Protein AF-A0AAV2GQI5-F1 (afdb_monomer_lite)

Sequence (237 aa):
MILDAGLAPNTKLSASNKLDEDAIQVLLEAVKRFEDWLQDIISGEKIPEGYILMQKDNVGRNSAPSESGGHIKMYDEFCPILLNQFKTREHEKFDTFDAALDEFYSKIESQRSELQQKAKEDSAVQKLNKESRVLKLRKEVDQFVKMAELIEYNLEDVDAAILAVRVALAKGMSWEDLARMAKEERKSGNPVAALIDKLHLEKNCMTLLLSNNLDDMDDDEKTLPADKAVMEFYSSC

pLDDT: mean 77.47, std 16.08, range [32.81, 93.75]

Foldseek 3Di:
DCVQLVHDPPDDDDPPDDDDPSSVVSVVVVVVVVVVVVVCVVVVVDFFKKKWFFPDPPPPDDDPDDPDDPDPRHTDDMDSDDDPVCPPTDMDIGRHNVVNVVVNVVVVVVVVVVVVVVVVVVVVVVVVVVVVVVVVVVVVVVLVVVLVVLCVVCVVLVVVLLVVVVVCVVVVHDPVNVVVVLVVCVVVVNPSSVQFDDQDRVQQKTKGQGDDPVVVPDDDDDDDDGDIDIGHDDPDD

InterPro domains:
  IPR051608 Ribosome Quality Control Complex Subunit NEMF [PTHR15239] (2-226)

Structure (mmCIF, N/CA/C/O backbone):
data_AF-A0AAV2GQI5-F1
#
_entry.id   AF-A0AAV2GQI5-F1
#
loop_
_atom_site.group_PDB
_atom_site.id
_atom_site.type_symbol
_atom_site.label_atom_id
_atom_site.label_alt_id
_atom_site.label_comp_id
_atom_site.label_asym_id
_atom_site.label_entity_id
_atom_site.label_seq_id
_atom_site.pdbx_PDB_ins_code
_atom_site.Cartn_x
_atom_site.Cartn_y
_atom_site.Cartn_z
_atom_site.occupancy
_atom_site.B_iso_or_equiv
_atom_site.auth_seq_id
_atom_site.auth_comp_id
_atom_site.auth_asym_id
_atom_site.auth_atom_id
_atom_site.pdbx_PDB_model_num
ATOM 1 N N . MET A 1 1 ? -11.590 -4.131 40.902 1.00 65.81 1 MET A N 1
ATOM 2 C CA . MET A 1 1 ? -11.317 -4.581 42.285 1.00 65.81 1 MET A CA 1
ATOM 3 C C . MET A 1 1 ? -9.899 -4.285 42.741 1.00 65.81 1 MET A C 1
ATOM 5 O O . MET A 1 1 ? -9.740 -3.473 43.632 1.00 65.81 1 MET A O 1
ATOM 9 N N . ILE A 1 2 ? -8.858 -4.873 42.136 1.00 73.38 2 ILE A N 1
ATOM 10 C CA . ILE A 1 2 ? -7.462 -4.649 42.579 1.00 73.38 2 ILE A CA 1
ATOM 11 C C . ILE A 1 2 ? -7.069 -3.166 42.455 1.00 73.38 2 ILE A C 1
ATOM 13 O O . ILE A 1 2 ? -6.608 -2.560 43.415 1.00 73.38 2 ILE A O 1
ATOM 17 N N . LEU A 1 3 ? -7.363 -2.553 41.303 1.00 74.81 3 LEU A N 1
ATOM 18 C CA . LEU A 1 3 ? -7.173 -1.113 41.087 1.00 74.81 3 LEU A CA 1
ATOM 19 C C . LEU A 1 3 ? -8.134 -0.236 41.908 1.00 74.81 3 LEU A C 1
ATOM 21 O O . LEU A 1 3 ? -7.826 0.926 42.144 1.00 74.81 3 LEU A O 1
ATOM 25 N N . ASP A 1 4 ? -9.297 -0.756 42.314 1.00 69.44 4 ASP A N 1
ATOM 26 C CA . ASP A 1 4 ? -10.226 -0.031 43.202 1.00 69.44 4 ASP A CA 1
ATOM 27 C C . ASP A 1 4 ? -9.703 0.003 44.639 1.00 69.44 4 ASP A C 1
ATOM 29 O O . ASP A 1 4 ? -9.914 0.982 45.344 1.00 69.44 4 ASP A O 1
ATOM 33 N N . ALA A 1 5 ? -8.961 -1.031 45.041 1.00 69.81 5 ALA A N 1
ATOM 34 C CA . ALA A 1 5 ? -8.254 -1.100 46.313 1.00 69.81 5 ALA A CA 1
ATOM 35 C C . ALA A 1 5 ? -6.898 -0.364 46.301 1.00 69.81 5 ALA A C 1
ATOM 37 O O . ALA A 1 5 ? -6.112 -0.500 47.233 1.00 69.81 5 ALA A O 1
ATOM 38 N N . GLY A 1 6 ? -6.588 0.388 45.236 1.00 70.06 6 GLY A N 1
ATOM 39 C CA . GLY A 1 6 ? -5.328 1.127 45.098 1.00 70.06 6 GLY A CA 1
ATOM 40 C C . GLY A 1 6 ? -4.092 0.252 44.849 1.00 70.06 6 GLY A C 1
ATOM 41 O O . GLY A 1 6 ? -2.969 0.751 44.890 1.00 70.06 6 GLY A O 1
ATOM 42 N N . LEU A 1 7 ? -4.272 -1.043 44.573 1.00 73.00 7 LEU A N 1
ATOM 43 C CA . LEU A 1 7 ? -3.177 -1.986 44.359 1.00 73.00 7 LEU A CA 1
ATOM 44 C C . LEU A 1 7 ? -2.772 -2.046 42.882 1.00 73.00 7 LEU A C 1
ATOM 46 O O . LEU A 1 7 ? -3.608 -2.017 41.974 1.00 73.00 7 LEU A O 1
ATOM 50 N N . ALA A 1 8 ? -1.469 -2.187 42.628 1.00 74.00 8 ALA A N 1
ATOM 51 C CA . ALA A 1 8 ? -0.968 -2.394 41.274 1.00 74.00 8 ALA A CA 1
ATOM 52 C C . ALA A 1 8 ? -1.321 -3.819 40.786 1.00 74.00 8 ALA A C 1
ATOM 54 O O . ALA A 1 8 ? -1.109 -4.780 41.534 1.00 74.00 8 ALA A O 1
ATOM 55 N N . PRO A 1 9 ? -1.771 -4.009 39.528 1.00 67.75 9 PRO A N 1
ATOM 56 C CA . PRO A 1 9 ? -2.216 -5.314 39.015 1.00 67.75 9 PRO A CA 1
ATOM 57 C C . PRO A 1 9 ? -1.177 -6.445 39.118 1.00 67.75 9 PRO A C 1
ATOM 59 O O . PRO A 1 9 ? -1.546 -7.607 39.210 1.00 67.75 9 PRO A O 1
ATOM 62 N N . ASN A 1 10 ? 0.119 -6.108 39.135 1.00 71.81 10 ASN A N 1
ATOM 63 C CA . ASN A 1 10 ? 1.240 -7.059 39.148 1.00 71.81 10 ASN A CA 1
ATOM 64 C C . ASN A 1 10 ? 1.977 -7.119 40.499 1.00 71.81 10 ASN A C 1
ATOM 66 O O . ASN A 1 10 ? 3.168 -7.440 40.548 1.00 71.81 10 ASN A O 1
ATOM 70 N N . THR A 1 11 ? 1.308 -6.768 41.598 1.00 71.19 11 THR A N 1
ATOM 71 C CA . THR A 1 11 ? 1.922 -6.781 42.933 1.00 71.19 11 THR A CA 1
ATOM 72 C C . THR A 1 11 ? 2.329 -8.209 43.316 1.00 71.19 11 THR A C 1
ATOM 74 O O . THR A 1 11 ? 1.482 -9.083 43.487 1.00 71.19 11 THR A O 1
ATOM 77 N N . LYS A 1 12 ? 3.640 -8.466 43.439 1.00 66.50 12 LYS A N 1
ATOM 78 C CA . LYS A 1 12 ? 4.170 -9.771 43.864 1.00 66.50 12 LYS A CA 1
ATOM 79 C C . LYS A 1 12 ? 4.154 -9.874 45.387 1.00 66.50 12 LYS A C 1
ATOM 81 O O . LYS A 1 12 ? 4.926 -9.197 46.061 1.00 66.50 12 LYS A O 1
ATOM 86 N N . LEU A 1 13 ? 3.320 -10.770 45.900 1.00 67.56 13 LEU A N 1
ATOM 87 C CA . LEU A 1 13 ? 3.328 -11.191 47.297 1.00 67.56 13 LEU A CA 1
ATOM 88 C C . LEU A 1 13 ? 4.513 -12.134 47.540 1.00 67.56 13 LEU A C 1
ATOM 90 O O . LEU A 1 13 ? 4.630 -13.177 46.898 1.00 67.56 13 LEU A O 1
ATOM 94 N N . SER A 1 14 ? 5.403 -11.765 48.457 1.00 65.75 14 SER A N 1
ATOM 95 C CA . SER A 1 14 ? 6.526 -12.600 48.901 1.00 65.75 14 SER A CA 1
ATOM 96 C C . SER A 1 14 ? 6.521 -12.700 50.425 1.00 65.75 14 SER A C 1
ATOM 98 O O . SER A 1 14 ? 5.856 -11.922 51.103 1.00 65.75 14 SER A O 1
ATOM 100 N N . ALA A 1 15 ? 7.301 -13.625 50.991 1.00 61.38 15 ALA A N 1
ATOM 101 C CA . ALA A 1 15 ? 7.425 -13.773 52.446 1.00 61.38 15 ALA A CA 1
ATOM 102 C C . ALA A 1 15 ? 7.865 -12.476 53.168 1.00 61.38 15 ALA A C 1
ATOM 104 O O . ALA A 1 15 ? 7.606 -12.332 54.362 1.00 61.38 15 ALA A O 1
ATOM 105 N N . SER A 1 16 ? 8.491 -11.540 52.443 1.00 57.16 16 SER A N 1
ATOM 106 C CA . SER A 1 16 ? 8.913 -10.216 52.913 1.00 57.16 16 SER A CA 1
ATOM 107 C C . SER A 1 16 ? 7.960 -9.065 52.546 1.00 57.16 16 SER A C 1
ATOM 109 O O . SER A 1 16 ? 8.033 -8.024 53.186 1.00 57.16 16 SER A O 1
ATOM 111 N N . ASN A 1 17 ? 7.055 -9.245 51.576 1.00 62.62 17 ASN A N 1
ATOM 112 C CA . ASN A 1 17 ? 6.042 -8.265 51.166 1.00 62.62 17 ASN A CA 1
ATOM 113 C C . ASN A 1 17 ? 4.646 -8.843 51.422 1.00 62.62 17 ASN A C 1
ATOM 115 O O . ASN A 1 17 ? 3.997 -9.362 50.509 1.00 62.62 17 ASN A O 1
ATOM 119 N N . LYS A 1 18 ? 4.202 -8.782 52.679 1.00 70.06 18 LYS A N 1
ATOM 120 C CA . LYS A 1 18 ? 2.809 -9.068 53.034 1.00 70.06 18 LYS A CA 1
ATOM 121 C C . LYS A 1 18 ? 1.969 -7.827 52.737 1.00 70.06 18 LYS A C 1
ATOM 123 O O . LYS A 1 18 ? 2.417 -6.715 53.006 1.00 70.06 18 LYS A O 1
ATOM 128 N N . LEU A 1 19 ? 0.782 -8.021 52.165 1.00 70.50 19 LEU A N 1
ATOM 129 C CA . LEU A 1 19 ? -0.214 -6.954 52.109 1.00 70.50 19 LEU A CA 1
ATOM 130 C C . LEU A 1 19 ? -0.590 -6.591 53.543 1.00 70.50 19 LEU A C 1
ATOM 132 O O . LEU A 1 19 ? -0.748 -7.483 54.380 1.00 70.50 19 LEU A O 1
ATOM 136 N N . ASP A 1 20 ? -0.679 -5.293 53.806 1.00 78.38 20 ASP A N 1
ATOM 137 C CA . ASP A 1 20 ? -1.148 -4.795 55.091 1.00 78.38 20 ASP A CA 1
ATOM 138 C C . ASP A 1 20 ? -2.593 -5.256 55.333 1.00 78.38 20 ASP A C 1
ATOM 140 O O . ASP A 1 20 ? -3.349 -5.470 54.380 1.00 78.38 20 ASP A O 1
ATOM 144 N N . GLU A 1 21 ? -2.978 -5.422 56.596 1.00 79.38 21 GLU A N 1
ATOM 145 C CA . GLU A 1 21 ? -4.329 -5.865 56.956 1.00 79.38 21 GLU A CA 1
ATOM 146 C C . GLU A 1 21 ? -5.387 -4.880 56.428 1.00 79.38 21 GLU A C 1
ATOM 148 O O . GLU A 1 21 ? -6.419 -5.296 55.903 1.00 79.38 21 GLU A O 1
ATOM 153 N N . ASP A 1 22 ? -5.065 -3.583 56.437 1.00 80.81 22 ASP A N 1
ATOM 154 C CA . ASP A 1 22 ? -5.893 -2.519 55.863 1.00 80.81 22 ASP A CA 1
ATOM 155 C C . ASP A 1 22 ? -6.093 -2.695 54.345 1.00 80.81 22 ASP A C 1
ATOM 157 O O . ASP A 1 22 ? -7.210 -2.634 53.833 1.00 80.81 22 ASP A O 1
ATOM 161 N N . ALA A 1 23 ? -5.033 -3.040 53.606 1.00 79.31 23 ALA A N 1
ATOM 162 C CA . ALA A 1 23 ? -5.124 -3.289 52.166 1.00 79.31 23 ALA A CA 1
ATOM 163 C C . ALA A 1 23 ? -5.959 -4.541 51.839 1.00 79.31 23 ALA A C 1
ATOM 165 O O . ALA A 1 23 ? -6.674 -4.572 50.833 1.00 79.31 23 ALA A O 1
ATOM 166 N N . ILE A 1 24 ? -5.883 -5.574 52.687 1.00 82.75 24 ILE A N 1
ATOM 167 C CA . ILE A 1 24 ? -6.720 -6.776 52.572 1.00 82.75 24 ILE A CA 1
ATOM 168 C C . ILE A 1 24 ? -8.186 -6.413 52.815 1.00 82.75 24 ILE A C 1
ATOM 170 O O . ILE A 1 24 ? -9.047 -6.838 52.044 1.00 82.75 24 ILE A O 1
ATOM 174 N N . GLN A 1 25 ? -8.463 -5.603 53.837 1.00 84.88 25 GLN A N 1
ATOM 175 C CA . GLN A 1 25 ? -9.812 -5.165 54.176 1.00 84.88 25 GLN A CA 1
ATOM 176 C C . GLN A 1 25 ? -10.439 -4.337 53.046 1.00 84.88 25 GLN A C 1
ATOM 178 O O . GLN A 1 25 ? -11.554 -4.631 52.611 1.00 84.88 25 GLN A O 1
ATOM 183 N N . VAL A 1 26 ? -9.700 -3.370 52.494 1.00 85.62 26 VAL A N 1
ATOM 184 C CA . VAL A 1 26 ? -10.152 -2.559 51.351 1.00 85.62 26 VAL A CA 1
ATOM 185 C C . VAL A 1 26 ? -10.422 -3.428 50.117 1.00 85.62 26 VAL A C 1
ATOM 187 O O . VAL A 1 26 ? -11.403 -3.210 49.400 1.00 85.62 26 VAL A O 1
ATOM 190 N N . LEU A 1 27 ? -9.591 -4.444 49.862 1.00 84.38 27 LEU A N 1
ATOM 191 C CA . LEU A 1 27 ? -9.819 -5.382 48.763 1.00 84.38 27 LEU A CA 1
ATOM 192 C C . LEU A 1 27 ? -11.091 -6.214 48.976 1.00 84.38 27 LEU A C 1
ATOM 194 O O . LEU A 1 27 ? -11.875 -6.366 48.040 1.00 84.38 27 LEU A O 1
ATOM 198 N N . LEU A 1 28 ? -11.310 -6.721 50.191 1.00 85.94 28 LEU A N 1
ATOM 199 C CA . LEU A 1 28 ? -12.505 -7.485 50.559 1.00 85.94 28 LEU A CA 1
ATOM 200 C C . LEU A 1 28 ? -13.777 -6.652 50.378 1.00 85.94 28 LEU A C 1
ATOM 202 O O . LEU A 1 28 ? -14.764 -7.138 49.829 1.00 85.94 28 LEU A O 1
ATOM 206 N N . GLU A 1 29 ? -13.737 -5.377 50.761 1.00 87.62 29 GLU A N 1
ATOM 207 C CA . GLU A 1 29 ? -14.840 -4.448 50.518 1.00 87.62 29 GLU A CA 1
ATOM 208 C C . GLU A 1 29 ? -15.087 -4.202 49.028 1.00 87.62 29 GLU A C 1
ATOM 210 O O . GLU A 1 29 ? -16.238 -4.174 48.595 1.00 87.62 29 GLU A O 1
ATOM 215 N N . ALA A 1 30 ? -14.032 -4.042 48.225 1.00 85.62 30 ALA A N 1
ATOM 216 C CA . ALA A 1 30 ? -14.167 -3.858 46.783 1.00 85.62 30 ALA A CA 1
ATOM 217 C C . ALA A 1 30 ? -14.767 -5.094 46.087 1.00 85.62 30 ALA A C 1
ATOM 219 O O . ALA A 1 30 ? -15.544 -4.937 45.145 1.00 85.62 30 ALA A O 1
ATOM 220 N N . VAL A 1 31 ? -14.426 -6.304 46.548 1.00 87.44 31 VAL A N 1
ATOM 221 C CA . VAL A 1 31 ? -15.032 -7.561 46.073 1.00 87.44 31 VAL A CA 1
ATOM 222 C C . VAL A 1 31 ? -16.503 -7.618 46.472 1.00 87.44 31 VAL A C 1
ATOM 224 O O . VAL A 1 31 ? -17.358 -7.801 45.609 1.00 87.44 31 VAL A O 1
ATOM 227 N N . LYS A 1 32 ? -16.810 -7.368 47.750 1.00 90.25 32 LYS A N 1
ATOM 228 C CA . LYS A 1 32 ? -18.179 -7.429 48.266 1.00 90.25 32 LYS A CA 1
ATOM 229 C C . LYS A 1 32 ? -19.121 -6.463 47.543 1.00 90.25 32 LYS A C 1
ATOM 231 O O . LYS A 1 32 ? -20.199 -6.862 47.130 1.00 90.25 32 LYS A O 1
ATOM 236 N N . ARG A 1 33 ? -18.691 -5.219 47.292 1.00 87.38 33 ARG A N 1
ATOM 237 C CA . ARG A 1 33 ? -19.491 -4.233 46.532 1.00 87.38 33 ARG A CA 1
ATOM 238 C C . ARG A 1 33 ? -19.866 -4.720 45.132 1.00 87.38 33 ARG A C 1
ATOM 240 O O . ARG A 1 33 ? -20.919 -4.357 44.619 1.00 87.38 33 ARG A O 1
ATOM 247 N N . PHE A 1 34 ? -18.993 -5.491 44.490 1.00 87.50 34 PHE A N 1
ATOM 248 C CA . PHE A 1 34 ? -19.273 -6.054 43.175 1.00 87.50 34 PHE A CA 1
ATOM 249 C C . PHE A 1 34 ? -20.186 -7.278 43.249 1.00 87.50 34 PHE A C 1
ATOM 251 O O . PHE A 1 34 ? -21.034 -7.436 42.378 1.00 87.50 34 PHE A O 1
ATOM 258 N N . GLU A 1 35 ? -20.032 -8.123 44.270 1.00 90.12 35 GLU A N 1
ATOM 259 C CA . GLU A 1 35 ? -20.951 -9.239 44.520 1.00 90.12 35 GLU A CA 1
ATOM 260 C C . GLU A 1 35 ? -22.369 -8.736 44.799 1.00 90.12 35 GLU A C 1
ATOM 262 O O . GLU A 1 35 ? -23.309 -9.222 44.175 1.00 90.12 35 GLU A O 1
ATOM 267 N N . ASP A 1 36 ? -22.512 -7.711 45.644 1.00 91.44 36 ASP A N 1
ATOM 268 C CA . ASP A 1 36 ? -23.796 -7.057 45.917 1.00 91.44 36 ASP A CA 1
ATOM 269 C C . ASP A 1 36 ? -24.400 -6.501 44.610 1.00 91.44 36 ASP A C 1
ATOM 271 O O . ASP A 1 36 ? -25.539 -6.800 44.265 1.00 91.44 36 ASP A O 1
ATOM 275 N N . TRP A 1 37 ? -23.601 -5.793 43.801 1.00 90.56 37 TRP A N 1
ATOM 276 C CA . TRP A 1 37 ? -24.041 -5.290 42.493 1.00 90.56 37 TRP A CA 1
ATOM 277 C C . TRP A 1 37 ? -24.479 -6.402 41.524 1.00 90.56 37 TRP A C 1
ATO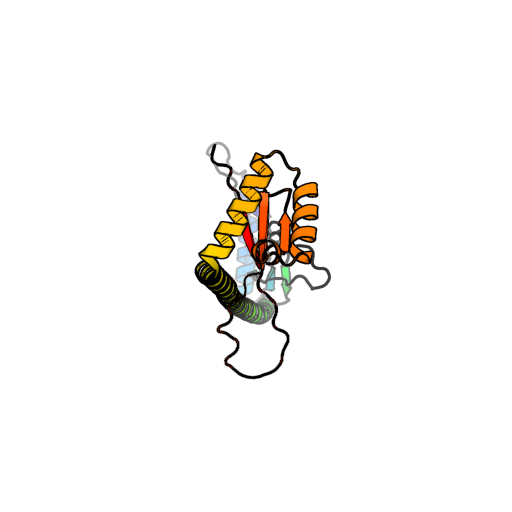M 279 O O . TRP A 1 37 ? -25.467 -6.238 40.807 1.00 90.56 37 TRP A O 1
ATOM 289 N N . LEU A 1 38 ? -23.759 -7.529 41.479 1.00 88.56 38 LEU A N 1
ATOM 290 C CA . LEU A 1 38 ? -24.147 -8.686 40.668 1.00 88.56 38 LEU A CA 1
ATOM 291 C C . LEU A 1 38 ? -25.464 -9.288 41.155 1.00 88.56 38 LEU A C 1
ATOM 293 O O . LEU A 1 38 ? -26.307 -9.658 40.336 1.00 88.56 38 LEU A O 1
ATOM 297 N N . GLN A 1 39 ? -25.645 -9.380 42.471 1.00 92.12 39 GLN A N 1
ATOM 298 C CA . GLN A 1 39 ? -26.859 -9.912 43.068 1.00 92.12 39 GLN A CA 1
ATOM 299 C C . GLN A 1 39 ? -28.072 -9.040 42.722 1.00 92.12 39 GLN A C 1
ATOM 301 O O . GLN A 1 39 ? -29.104 -9.591 42.332 1.00 92.12 39 GLN A O 1
ATOM 306 N N . ASP A 1 40 ? -27.941 -7.712 42.767 1.00 90.56 40 ASP A N 1
ATOM 307 C CA . ASP A 1 40 ? -29.000 -6.770 42.375 1.00 90.56 40 ASP A CA 1
ATOM 308 C C . ASP A 1 40 ? -29.429 -6.970 40.910 1.00 90.56 40 ASP A C 1
ATOM 310 O O . ASP A 1 40 ? -30.615 -6.904 40.576 1.00 90.56 40 ASP A O 1
ATOM 314 N N . ILE A 1 41 ? -28.469 -7.256 40.022 1.00 90.19 41 ILE A N 1
ATOM 315 C CA . ILE A 1 41 ? -28.733 -7.512 38.598 1.00 90.19 41 ILE A CA 1
ATOM 316 C C . ILE A 1 41 ? -29.437 -8.849 38.395 1.00 90.19 41 ILE A C 1
ATOM 318 O O . ILE A 1 41 ? -30.439 -8.913 37.685 1.00 90.19 41 ILE A O 1
ATOM 322 N N . ILE A 1 42 ? -28.936 -9.921 39.015 1.00 88.88 42 ILE A N 1
ATOM 323 C CA . ILE A 1 42 ? -29.520 -11.267 38.886 1.00 88.88 42 ILE A CA 1
ATOM 324 C C . ILE A 1 42 ? -30.951 -11.287 39.434 1.00 88.88 42 ILE A C 1
ATOM 326 O O . ILE A 1 42 ? -31.821 -11.960 38.883 1.00 88.88 42 ILE A O 1
ATOM 330 N N . SER A 1 43 ? -31.197 -10.521 40.496 1.00 90.75 43 SER A N 1
ATOM 331 C CA . SER A 1 43 ? -32.512 -10.393 41.129 1.00 90.75 43 SER A CA 1
ATOM 332 C C . SER A 1 43 ? -33.476 -9.508 40.323 1.00 90.75 43 SER A C 1
ATOM 334 O O . SER A 1 43 ? -34.668 -9.479 40.624 1.00 90.75 43 SER A O 1
ATOM 336 N N . GLY A 1 44 ? -32.984 -8.805 39.295 1.00 86.25 44 GLY A N 1
ATOM 337 C CA . GLY A 1 44 ? -33.767 -7.897 38.452 1.00 86.25 44 GLY A CA 1
ATOM 338 C C . GLY A 1 44 ? -34.071 -6.541 39.096 1.00 86.25 44 GLY A C 1
ATOM 339 O O . GLY A 1 44 ? -34.870 -5.778 38.561 1.00 86.25 44 GLY A O 1
ATOM 340 N N . GLU A 1 45 ? -33.444 -6.229 40.230 1.00 87.88 45 GLU A N 1
ATOM 341 C CA . GLU A 1 45 ? -33.624 -4.968 40.959 1.00 87.88 45 GLU A CA 1
ATOM 342 C C . GLU A 1 45 ? -32.899 -3.804 40.266 1.00 87.88 45 GLU A C 1
ATOM 344 O O . GLU A 1 45 ? -33.299 -2.644 40.381 1.00 87.88 45 GLU A O 1
ATOM 349 N N . LYS A 1 46 ? -31.850 -4.122 39.497 1.00 85.81 46 LYS A N 1
ATOM 350 C CA . LYS A 1 46 ? -31.032 -3.156 38.769 1.00 85.81 46 LYS A CA 1
ATOM 351 C C . LYS A 1 46 ? -30.789 -3.596 37.330 1.00 85.81 46 LYS A C 1
ATOM 353 O O . LYS A 1 46 ? -30.370 -4.719 37.072 1.00 85.81 46 LYS A O 1
ATOM 358 N N . ILE A 1 47 ? -30.977 -2.671 36.391 1.00 88.88 47 ILE A N 1
ATOM 359 C CA . ILE A 1 47 ? -30.601 -2.870 34.988 1.00 88.88 47 ILE A CA 1
ATOM 360 C C . ILE A 1 47 ? -29.137 -2.432 34.827 1.00 88.88 47 ILE A C 1
ATOM 362 O O . ILE A 1 47 ? -28.804 -1.308 35.219 1.00 88.88 47 ILE A O 1
ATOM 366 N N . PRO A 1 48 ? -28.245 -3.292 34.304 1.00 91.12 48 PRO A N 1
ATOM 367 C CA . PRO A 1 48 ? -26.861 -2.911 34.066 1.00 91.12 48 PRO A CA 1
ATOM 368 C C . PRO A 1 48 ? -26.768 -1.889 32.932 1.00 91.12 48 PRO A C 1
ATOM 370 O O . PRO A 1 48 ? -27.419 -2.033 31.897 1.00 91.12 48 PRO A O 1
ATOM 373 N N . GLU A 1 49 ? -25.910 -0.892 33.124 1.00 93.25 49 GLU A N 1
ATOM 374 C CA . GLU A 1 49 ? -25.487 0.026 32.066 1.00 93.25 49 GLU A CA 1
ATOM 375 C C . GLU A 1 49 ? -24.632 -0.718 31.027 1.00 93.25 49 GLU A C 1
ATOM 377 O O . GLU A 1 49 ? -24.149 -1.825 31.271 1.00 93.25 49 GLU A O 1
ATOM 382 N N . GLY A 1 50 ? -24.424 -0.107 29.865 1.00 93.12 50 GLY A N 1
ATOM 383 C CA . GLY A 1 50 ? -23.588 -0.666 28.809 1.00 93.12 50 GLY A CA 1
ATOM 384 C C . GLY A 1 50 ? -22.385 0.210 28.507 1.00 93.12 50 GLY A C 1
ATOM 385 O O . GLY A 1 50 ? -22.483 1.434 28.514 1.00 93.12 50 GLY A O 1
ATOM 386 N N . TYR A 1 51 ? -21.246 -0.408 28.218 1.00 92.56 51 TYR A N 1
ATOM 387 C CA . TYR A 1 51 ? -20.045 0.293 27.786 1.00 92.56 51 TYR A CA 1
ATOM 388 C C . TYR A 1 51 ? -19.445 -0.405 26.570 1.00 92.56 51 TYR A C 1
ATOM 390 O O . TYR A 1 51 ? -19.277 -1.622 26.591 1.00 92.56 51 TYR A O 1
ATOM 398 N N . ILE A 1 52 ? -19.084 0.361 25.541 1.00 93.00 52 ILE A N 1
ATOM 399 C CA . ILE A 1 52 ? -18.307 -0.117 24.390 1.00 93.00 52 ILE A CA 1
ATOM 400 C C . ILE A 1 52 ? -16.923 0.524 24.449 1.00 93.00 52 ILE A C 1
ATOM 402 O O . ILE A 1 52 ? -16.796 1.740 24.542 1.00 93.00 52 ILE A O 1
ATOM 406 N N . LEU A 1 53 ? -15.880 -0.296 24.396 1.00 91.12 53 LEU A N 1
ATOM 407 C CA . LEU A 1 53 ? -14.477 0.092 24.383 1.00 91.12 53 LEU A CA 1
ATOM 408 C C . LEU A 1 53 ? -13.968 0.149 22.937 1.00 91.12 53 LEU A C 1
ATOM 410 O O . LEU A 1 53 ? -14.108 -0.815 22.181 1.00 91.12 53 LEU A O 1
ATOM 414 N N . MET A 1 54 ? -13.312 1.246 22.563 1.00 89.56 54 MET A N 1
ATOM 415 C CA . MET A 1 54 ? -12.715 1.413 21.232 1.00 89.56 54 MET A CA 1
ATOM 416 C C . MET A 1 54 ? -11.317 0.803 21.186 1.00 89.56 54 MET A C 1
ATOM 418 O O . MET A 1 54 ? -10.611 0.805 22.196 1.00 89.56 54 MET A O 1
ATOM 422 N N . GLN A 1 55 ? -10.860 0.294 20.039 1.00 84.00 55 GLN A N 1
ATOM 423 C CA . GLN A 1 55 ? -9.474 -0.151 19.863 1.00 84.00 55 GLN A CA 1
ATOM 424 C C . GLN A 1 55 ? -8.506 0.932 20.335 1.00 84.00 55 GLN A C 1
ATOM 426 O O . GLN A 1 55 ? -8.668 2.106 20.022 1.00 84.00 55 GLN A O 1
ATOM 431 N N . LYS A 1 56 ? -7.504 0.531 21.125 1.00 77.75 56 LYS A N 1
ATOM 432 C CA . LYS A 1 56 ? -6.429 1.450 21.493 1.00 77.75 56 LYS A CA 1
ATOM 433 C C . LYS A 1 56 ? -5.802 1.937 20.198 1.00 77.75 56 LYS A C 1
ATOM 435 O O . LYS A 1 56 ? -5.376 1.098 19.401 1.00 77.75 56 LYS A O 1
ATOM 440 N N . ASP A 1 57 ? -5.737 3.252 20.013 1.00 61.47 57 ASP A N 1
ATOM 441 C CA . ASP A 1 57 ? -4.986 3.831 18.910 1.00 61.47 57 ASP A CA 1
ATOM 442 C C . ASP A 1 57 ? -3.592 3.207 18.925 1.00 61.47 57 ASP A C 1
ATOM 444 O O . ASP A 1 57 ? -2.795 3.398 19.849 1.00 61.47 57 ASP A O 1
ATOM 448 N N . ASN A 1 58 ? -3.302 2.394 17.913 1.00 47.12 58 ASN A N 1
ATOM 449 C CA . ASN A 1 58 ? -1.951 1.932 17.670 1.00 47.12 58 ASN A CA 1
ATOM 450 C C . ASN A 1 58 ? -1.178 3.139 17.133 1.00 47.12 58 ASN A C 1
ATOM 452 O O . ASN A 1 58 ? -0.934 3.238 15.933 1.00 47.12 58 ASN A O 1
ATOM 456 N N . VAL A 1 59 ? -0.745 4.033 18.027 1.00 45.62 59 VAL A N 1
ATOM 457 C CA . VAL A 1 59 ? 0.095 5.216 17.740 1.00 45.62 59 VAL A CA 1
ATOM 458 C C . VAL A 1 59 ? 1.463 4.826 17.118 1.00 45.62 59 VAL A C 1
ATOM 460 O O . VAL A 1 59 ? 2.312 5.671 16.869 1.00 45.62 59 VAL A O 1
ATOM 463 N N . GLY A 1 60 ? 1.701 3.545 16.804 1.00 42.12 60 GLY A N 1
ATOM 464 C CA . GLY A 1 60 ? 2.945 3.020 16.236 1.00 42.12 60 GLY A CA 1
ATOM 465 C C . GLY A 1 60 ? 2.881 2.437 14.817 1.00 42.12 60 GLY A C 1
ATOM 466 O O . GLY A 1 60 ? 3.879 1.863 14.387 1.00 42.12 60 GLY A O 1
ATOM 467 N N . ARG A 1 61 ? 1.769 2.524 14.068 1.00 41.38 61 ARG A N 1
ATOM 468 C CA . ARG A 1 61 ? 1.756 2.109 12.646 1.00 41.38 61 ARG A CA 1
ATOM 469 C C . ARG A 1 61 ? 1.603 3.309 11.721 1.00 41.38 61 ARG A C 1
ATOM 471 O O . ARG A 1 61 ? 0.492 3.745 11.440 1.00 41.38 61 ARG A O 1
ATOM 478 N N . ASN A 1 62 ? 2.760 3.789 11.258 1.00 40.19 62 ASN A N 1
ATOM 479 C CA . ASN A 1 62 ? 2.990 4.694 10.129 1.00 40.19 62 ASN A CA 1
ATOM 480 C C . ASN A 1 62 ? 1.779 4.819 9.195 1.00 40.19 62 ASN A C 1
ATOM 482 O O . ASN A 1 62 ? 1.627 4.052 8.247 1.00 40.19 62 ASN A O 1
ATOM 486 N N . SER A 1 63 ? 0.942 5.809 9.472 1.00 37.69 63 SER A N 1
ATOM 487 C CA . SER A 1 63 ? -0.114 6.270 8.584 1.00 37.69 63 SER A CA 1
ATOM 488 C C . SER A 1 63 ? 0.076 7.774 8.526 1.00 37.69 63 SER A C 1
ATOM 490 O O . SER A 1 63 ? -0.047 8.451 9.544 1.00 37.69 63 SER A O 1
ATOM 492 N N . ALA A 1 64 ? 0.512 8.273 7.373 1.00 35.84 64 ALA A N 1
ATOM 493 C CA . ALA A 1 64 ? 0.675 9.700 7.133 1.00 35.84 64 ALA A CA 1
ATOM 494 C C . ALA A 1 64 ? -0.621 10.458 7.493 1.00 35.84 64 ALA A C 1
ATOM 496 O O . ALA A 1 64 ? -1.707 9.888 7.341 1.00 35.84 64 ALA A O 1
ATOM 497 N N . PRO A 1 65 ? -0.533 11.722 7.948 1.00 37.91 65 PRO A N 1
ATOM 498 C CA . PRO A 1 65 ? -1.709 12.510 8.278 1.00 37.91 65 PRO A CA 1
ATOM 499 C C . PRO A 1 65 ? -2.458 12.814 6.979 1.00 37.91 65 PRO A C 1
ATOM 501 O O . PRO A 1 65 ? -2.061 13.676 6.201 1.00 37.91 65 PRO A O 1
ATOM 504 N N . SER A 1 66 ? -3.513 12.049 6.715 1.00 38.25 66 SER A N 1
ATOM 505 C CA . SER A 1 66 ? -4.524 12.423 5.734 1.00 38.25 66 SER A CA 1
ATOM 506 C C . SER A 1 66 ? -5.540 13.277 6.475 1.00 38.25 66 SER A C 1
ATOM 508 O O . SER A 1 66 ? -6.176 12.839 7.431 1.00 38.25 66 SER A O 1
ATOM 510 N N . GLU A 1 67 ? -5.598 14.542 6.081 1.00 40.66 67 GLU A N 1
ATOM 511 C CA . GLU A 1 67 ? -6.592 15.494 6.547 1.00 40.66 67 GLU A CA 1
ATOM 512 C C . GLU A 1 67 ? -8.005 14.991 6.194 1.00 40.66 67 GLU A C 1
ATOM 514 O O . GLU A 1 67 ? -8.216 14.362 5.157 1.00 40.66 67 GLU A O 1
ATOM 519 N N . SER A 1 68 ? -8.951 15.271 7.097 1.00 40.91 68 SER A N 1
ATOM 520 C CA . SER A 1 68 ? -10.407 15.182 6.905 1.00 40.91 68 SER A CA 1
ATOM 521 C C . SER A 1 68 ? -11.001 13.821 6.495 1.00 40.91 68 SER A C 1
ATOM 523 O O . SER A 1 68 ? -11.621 13.661 5.448 1.00 40.91 68 SER A O 1
ATOM 525 N N . GLY A 1 69 ? -10.982 12.873 7.431 1.00 32.81 69 GLY A N 1
ATOM 526 C CA . GLY A 1 69 ? -11.945 11.771 7.500 1.00 32.81 69 GLY A CA 1
ATOM 527 C C . GLY A 1 69 ? -12.047 11.320 8.950 1.00 32.81 69 GLY A C 1
ATOM 528 O O . GLY A 1 69 ? -11.016 11.048 9.558 1.00 32.81 69 GLY A O 1
ATOM 529 N N . GLY A 1 70 ? -13.246 11.331 9.541 1.00 37.81 70 GLY A N 1
ATOM 530 C CA . GLY A 1 70 ? -13.436 10.984 10.952 1.00 37.81 70 GLY A CA 1
ATOM 531 C C . GLY A 1 70 ? -12.691 9.696 11.297 1.00 37.81 70 GLY A C 1
ATOM 532 O O . GLY A 1 70 ? -12.830 8.709 10.579 1.00 37.81 70 GLY A O 1
ATOM 533 N N . HIS A 1 71 ? -11.872 9.727 12.355 1.00 46.56 71 HIS A N 1
ATOM 534 C CA . HIS A 1 71 ? -11.226 8.530 12.884 1.00 46.56 71 HIS A CA 1
ATOM 535 C C . HIS A 1 71 ? -12.295 7.439 13.000 1.00 46.56 71 HIS A C 1
ATOM 537 O O . HIS A 1 71 ? -13.238 7.583 13.781 1.00 46.56 71 HIS A O 1
ATOM 543 N N . ILE A 1 72 ? -12.193 6.387 12.182 1.00 55.97 72 ILE A N 1
ATOM 544 C CA . ILE A 1 72 ? -13.084 5.233 12.282 1.00 55.97 72 ILE A CA 1
ATOM 545 C C . ILE A 1 72 ? -12.761 4.594 13.629 1.00 55.97 72 ILE A C 1
ATOM 547 O O . ILE A 1 72 ? -11.766 3.883 13.769 1.00 55.97 72 ILE A O 1
ATOM 551 N N . LYS A 1 73 ? -13.571 4.909 14.642 1.00 70.12 73 LYS A N 1
ATOM 552 C CA . LYS A 1 73 ? -13.485 4.304 15.967 1.00 70.12 73 LYS A CA 1
ATOM 553 C C . LYS A 1 73 ? -13.835 2.827 15.812 1.00 70.12 73 LYS A C 1
ATOM 555 O O . LYS A 1 73 ? -15.002 2.469 15.671 1.00 70.12 73 LYS A O 1
ATOM 560 N N . MET A 1 74 ? -12.813 1.979 15.768 1.00 81.44 74 MET A N 1
ATOM 561 C CA . MET A 1 74 ? -12.983 0.528 15.735 1.00 81.44 74 MET A CA 1
ATOM 562 C C . MET A 1 74 ? -13.492 0.074 17.100 1.00 81.44 74 MET A C 1
ATOM 564 O O . MET A 1 74 ? -12.890 0.406 18.121 1.00 81.44 74 MET A O 1
ATOM 568 N N . TYR A 1 75 ? -14.598 -0.663 17.124 1.00 88.12 75 TYR A N 1
ATOM 569 C CA . TYR A 1 75 ? -15.122 -1.231 18.362 1.00 88.12 75 TYR A CA 1
ATOM 570 C C . TYR A 1 75 ? -14.306 -2.480 18.696 1.00 88.12 75 TYR A C 1
ATOM 572 O O . TYR A 1 75 ? -13.927 -3.228 17.798 1.00 88.12 75 TYR A O 1
ATOM 580 N N . ASP A 1 76 ? -13.977 -2.675 19.971 1.00 86.12 76 ASP A N 1
ATOM 581 C CA . ASP A 1 76 ? -13.114 -3.779 20.408 1.00 86.12 76 ASP A CA 1
ATOM 582 C C . ASP A 1 76 ? -13.832 -4.719 21.371 1.00 86.12 76 ASP A C 1
ATOM 584 O O . ASP A 1 76 ? -13.909 -5.920 21.134 1.00 86.12 76 ASP A O 1
ATOM 588 N N . GLU A 1 77 ? -14.377 -4.172 22.455 1.00 88.06 77 GLU A N 1
ATOM 589 C CA . GLU A 1 77 ? -14.950 -4.955 23.548 1.00 88.06 77 GLU A CA 1
ATOM 590 C C . GLU A 1 77 ? -16.149 -4.217 24.141 1.00 88.06 77 GLU A C 1
ATOM 592 O O . GLU A 1 77 ? -16.191 -2.990 24.119 1.00 88.06 77 GLU A O 1
ATOM 597 N N . PHE A 1 78 ? -17.115 -4.94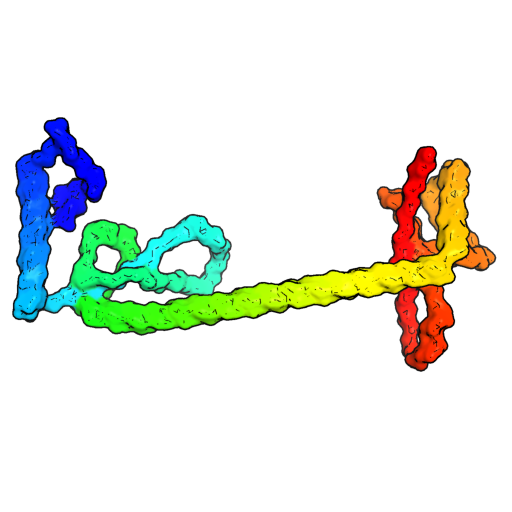8 24.687 1.00 90.94 78 PHE A N 1
ATOM 598 C CA . PHE A 1 78 ? -18.239 -4.376 25.421 1.00 90.94 78 PHE A CA 1
ATOM 599 C C . PHE A 1 78 ? -18.301 -4.959 26.832 1.00 90.94 78 PHE A C 1
ATOM 601 O O . PHE A 1 78 ? -17.938 -6.115 27.060 1.00 90.94 78 PHE A O 1
ATOM 608 N N . CYS A 1 79 ? -18.767 -4.173 27.798 1.00 90.25 79 CYS A N 1
ATOM 609 C CA . CYS A 1 79 ? -18.906 -4.622 29.178 1.00 90.25 79 CYS A CA 1
ATOM 610 C C . CYS A 1 79 ? -20.098 -3.961 29.896 1.00 90.25 79 CYS A C 1
ATOM 612 O O . CYS A 1 79 ? -20.442 -2.817 29.603 1.00 90.25 79 CYS A O 1
ATOM 614 N N . PRO A 1 80 ? -20.731 -4.662 30.856 1.00 90.12 80 PRO A N 1
ATOM 615 C CA . PRO A 1 80 ? -21.857 -4.131 31.633 1.00 90.12 80 PRO A CA 1
ATOM 616 C C . PRO A 1 80 ? -21.420 -3.181 32.764 1.00 90.12 80 PRO A C 1
ATOM 618 O O . PRO A 1 80 ? -22.239 -2.600 33.472 1.00 90.12 80 PRO A O 1
ATOM 621 N N . ILE A 1 81 ? -20.110 -3.061 32.992 1.00 87.50 81 ILE A N 1
ATOM 622 C CA . ILE A 1 81 ? -19.522 -2.201 34.015 1.00 87.50 81 ILE A CA 1
ATOM 623 C C . ILE A 1 81 ? -18.136 -1.733 33.577 1.00 87.50 81 ILE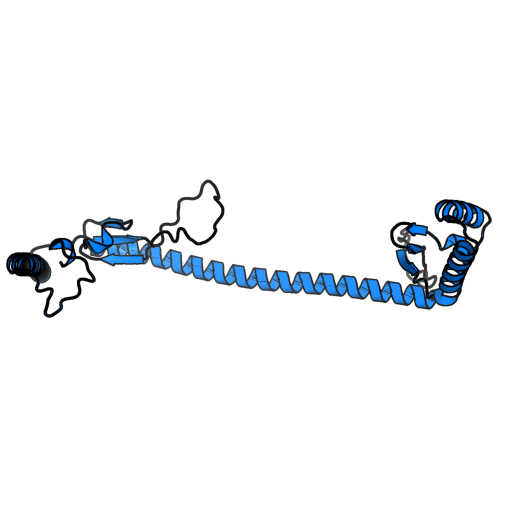 A C 1
ATOM 625 O O . ILE A 1 81 ? -17.275 -2.534 33.202 1.00 87.50 81 ILE A O 1
ATOM 629 N N . LEU A 1 82 ? -17.893 -0.425 33.667 1.00 87.25 82 LEU A N 1
ATOM 630 C CA . LEU A 1 82 ? -16.594 0.152 33.346 1.00 87.25 82 LEU A CA 1
ATOM 631 C C . LEU A 1 82 ? -15.599 -0.057 34.495 1.00 87.25 82 LEU A C 1
ATOM 633 O O . LEU A 1 82 ? -15.585 0.673 35.487 1.00 87.25 82 LEU A O 1
ATOM 637 N N . LEU A 1 83 ? -14.725 -1.050 34.340 1.00 83.94 83 LEU A N 1
ATOM 638 C CA . LEU A 1 83 ? -13.648 -1.325 35.292 1.00 83.94 83 LEU A CA 1
ATOM 639 C C . LEU A 1 83 ? -12.544 -0.257 35.225 1.00 83.94 83 LEU A C 1
ATOM 641 O O . LEU A 1 83 ? -12.202 0.241 34.152 1.00 83.94 83 LEU A O 1
ATOM 645 N N . ASN A 1 84 ? -11.887 0.023 36.358 1.00 82.81 84 ASN A N 1
ATOM 646 C CA . ASN A 1 84 ? -10.800 1.015 36.433 1.00 82.81 84 ASN A CA 1
ATOM 647 C C . ASN A 1 84 ? -9.647 0.770 35.453 1.00 82.81 84 ASN A C 1
ATOM 649 O O . ASN A 1 84 ? -9.013 1.724 35.012 1.00 82.81 84 ASN A O 1
ATOM 653 N N . GLN A 1 85 ? -9.392 -0.486 35.084 1.00 79.50 85 GLN A N 1
ATOM 654 C CA . GLN A 1 85 ? -8.369 -0.844 34.096 1.00 79.50 85 GLN A CA 1
ATOM 655 C C . GLN A 1 85 ? -8.653 -0.288 32.692 1.00 79.50 85 GLN A C 1
ATOM 657 O O . GLN A 1 85 ? -7.731 -0.152 31.891 1.00 79.50 85 GLN A O 1
ATOM 662 N N . PHE A 1 86 ? -9.913 0.047 32.404 1.00 82.50 86 PHE A N 1
ATOM 663 C CA . PHE A 1 86 ? -10.365 0.566 31.118 1.00 82.50 86 PHE A CA 1
ATOM 664 C C . PHE A 1 86 ? -10.724 2.056 31.159 1.00 82.50 86 PHE A C 1
ATOM 666 O O . PHE A 1 86 ? -10.995 2.626 30.110 1.00 82.50 86 PHE A O 1
ATOM 673 N N . LYS A 1 87 ? -10.661 2.729 32.319 1.00 78.81 87 LYS A N 1
ATOM 674 C CA . LYS A 1 87 ? -10.992 4.166 32.439 1.00 78.81 87 LYS A CA 1
ATOM 675 C C . LYS A 1 87 ? -10.136 5.078 31.558 1.00 78.81 87 LYS A C 1
ATOM 677 O O . LYS A 1 87 ? -10.582 6.151 31.176 1.00 78.81 87 LYS A O 1
ATOM 682 N N . THR A 1 88 ? -8.905 4.670 31.266 1.00 80.62 88 THR A N 1
ATOM 683 C CA . THR A 1 88 ? -7.976 5.416 30.404 1.00 80.62 88 THR A CA 1
ATOM 684 C C . THR A 1 88 ? -8.185 5.144 28.916 1.00 80.62 88 THR A C 1
ATOM 686 O O . THR A 1 88 ? -7.576 5.810 28.083 1.00 80.62 88 THR A O 1
ATOM 689 N N . ARG A 1 89 ? -9.007 4.149 28.574 1.00 82.81 89 ARG A N 1
ATOM 690 C CA . ARG A 1 89 ? -9.345 3.783 27.202 1.00 82.81 89 ARG A CA 1
ATOM 691 C C . ARG A 1 89 ? -10.522 4.633 26.732 1.00 82.81 89 ARG A C 1
ATOM 693 O O . ARG A 1 89 ? -11.407 4.937 27.530 1.00 82.81 89 ARG A O 1
ATOM 700 N N . GLU A 1 90 ? -10.551 4.992 25.452 1.00 88.56 90 GLU A N 1
ATOM 701 C CA . GLU A 1 90 ? -11.747 5.601 24.870 1.00 88.56 90 GLU A CA 1
ATOM 702 C C . GLU A 1 90 ? -12.913 4.605 24.961 1.00 88.56 90 GLU A C 1
ATOM 704 O O . GLU A 1 90 ? -12.747 3.414 24.669 1.00 88.56 90 GLU A O 1
ATOM 709 N N . HIS A 1 91 ? -14.059 5.085 25.442 1.00 89.62 91 HIS A N 1
ATOM 710 C CA . HIS A 1 91 ? -15.253 4.279 25.652 1.00 89.62 91 HIS A CA 1
ATOM 711 C C . HIS A 1 91 ? -16.524 5.104 25.439 1.00 89.62 91 HIS A C 1
ATOM 713 O O . HIS A 1 91 ? -16.539 6.318 25.648 1.00 89.62 91 HIS A O 1
ATOM 719 N N . GLU A 1 92 ? -17.593 4.425 25.045 1.00 91.06 92 GLU A N 1
ATOM 720 C CA . GLU A 1 92 ? -18.938 4.971 24.887 1.00 91.06 92 GLU A CA 1
ATOM 721 C C . GLU A 1 92 ? -19.857 4.337 25.932 1.00 91.06 92 GLU A C 1
ATOM 723 O O . GLU A 1 92 ? -19.797 3.126 26.152 1.00 91.06 92 GLU A O 1
ATOM 728 N N . LYS A 1 93 ? -20.660 5.160 26.614 1.00 92.31 93 LYS A N 1
ATOM 729 C CA . LYS A 1 93 ? -21.589 4.726 27.663 1.00 92.31 93 LYS A CA 1
ATOM 730 C C . LYS A 1 93 ? -23.015 4.705 27.117 1.00 92.31 93 LYS A C 1
ATOM 732 O O . LYS A 1 93 ? -23.440 5.663 26.479 1.00 92.31 93 LYS A O 1
ATOM 737 N N . PHE A 1 94 ? -23.749 3.659 27.469 1.00 92.81 94 PHE A N 1
ATOM 738 C CA . PHE A 1 94 ? -25.143 3.421 27.124 1.00 92.81 94 PHE A CA 1
ATOM 739 C C . PHE A 1 94 ? -25.972 3.197 28.388 1.00 92.81 94 PHE A C 1
ATOM 741 O O . PHE A 1 94 ? -25.473 2.690 29.398 1.00 92.81 94 PHE A O 1
ATOM 748 N N . ASP A 1 95 ? -27.254 3.551 28.310 1.00 91.75 95 ASP A N 1
ATOM 749 C CA . ASP A 1 95 ? -28.190 3.454 29.434 1.00 91.75 95 ASP A CA 1
ATOM 750 C C . ASP A 1 95 ? -28.418 2.005 29.877 1.00 91.75 95 ASP A C 1
ATOM 752 O O . ASP A 1 95 ? -28.571 1.734 31.067 1.00 91.75 95 ASP A O 1
ATOM 756 N N . THR A 1 96 ? -28.397 1.066 28.929 1.00 93.38 96 THR A N 1
ATOM 757 C CA . THR A 1 96 ? -28.534 -0.367 29.192 1.00 93.38 96 THR A CA 1
ATOM 758 C C . THR A 1 96 ? -27.443 -1.160 28.486 1.00 93.38 96 THR A C 1
ATOM 760 O O . THR A 1 96 ? -26.933 -0.767 27.433 1.00 93.38 96 THR A O 1
ATOM 763 N N . PHE A 1 97 ? -27.092 -2.309 29.060 1.00 93.38 97 PHE A N 1
ATOM 764 C CA . PHE A 1 97 ? -26.175 -3.246 28.420 1.00 93.38 97 PHE A CA 1
ATOM 765 C C . PHE A 1 97 ? -26.714 -3.753 27.075 1.00 93.38 97 PHE A C 1
ATOM 767 O O . PHE A 1 97 ? -25.950 -3.891 26.128 1.00 93.38 97 PHE A O 1
ATOM 774 N N . ASP A 1 98 ? -28.029 -3.947 26.976 1.00 92.81 98 ASP A N 1
ATOM 775 C CA . ASP A 1 98 ? -28.719 -4.348 25.745 1.00 92.81 98 ASP A CA 1
ATOM 776 C C . ASP A 1 98 ? -28.526 -3.318 24.618 1.00 92.81 98 ASP A C 1
ATOM 778 O O . ASP A 1 98 ? -28.087 -3.667 23.526 1.00 92.81 98 ASP A O 1
ATOM 782 N N . ALA A 1 99 ? -28.692 -2.024 24.921 1.00 93.75 99 ALA A N 1
ATOM 783 C CA . ALA A 1 99 ? -28.460 -0.951 23.952 1.00 93.75 99 ALA A CA 1
ATOM 784 C C . ALA A 1 99 ? -26.999 -0.899 23.468 1.00 93.75 99 ALA A C 1
ATOM 786 O O . ALA A 1 99 ? -26.741 -0.625 22.296 1.00 93.75 99 ALA A O 1
ATOM 787 N N . ALA A 1 100 ? -26.034 -1.190 24.348 1.00 93.56 100 ALA A N 1
ATOM 788 C CA . ALA A 1 100 ? -24.632 -1.301 23.947 1.00 93.56 100 ALA A CA 1
ATOM 789 C C . ALA A 1 100 ? -24.383 -2.509 23.028 1.00 93.56 100 ALA A C 1
ATOM 791 O O . ALA A 1 100 ? -23.562 -2.415 22.119 1.00 93.56 100 ALA A O 1
ATOM 792 N N . LEU A 1 101 ? -25.068 -3.637 23.239 1.00 91.81 101 LEU A N 1
ATOM 793 C CA . LEU A 1 101 ? -24.942 -4.808 22.367 1.00 91.81 101 LEU A CA 1
ATOM 794 C C . LEU A 1 101 ? -25.504 -4.530 20.972 1.00 91.81 101 LEU A C 1
ATOM 796 O O . LEU A 1 101 ? -24.833 -4.839 19.986 1.00 91.81 101 LEU A O 1
ATOM 800 N N . ASP A 1 102 ? -26.685 -3.919 20.891 1.00 92.69 102 ASP A N 1
ATOM 801 C CA . ASP A 1 102 ? -27.320 -3.565 19.620 1.00 92.69 102 A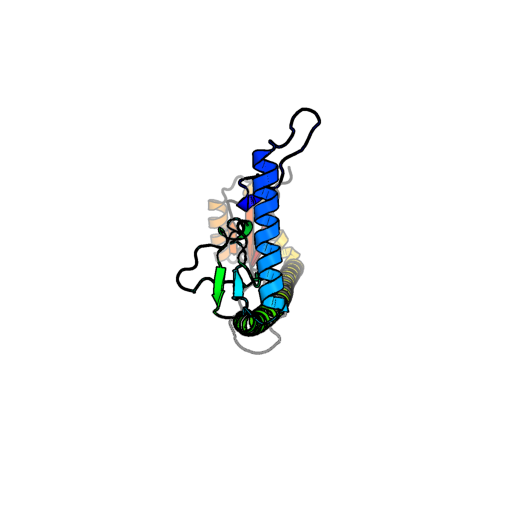SP A CA 1
ATOM 802 C C . ASP A 1 102 ? -26.422 -2.648 18.778 1.00 92.69 102 ASP A C 1
ATOM 804 O O . ASP A 1 102 ? -26.172 -2.923 17.599 1.00 92.69 102 ASP A O 1
ATOM 808 N N . GLU A 1 103 ? -25.864 -1.597 19.387 1.00 91.19 103 GLU A N 1
ATOM 809 C CA . GLU A 1 103 ? -24.929 -0.690 18.710 1.00 91.19 103 GLU A CA 1
ATOM 810 C C . GLU A 1 103 ? -23.620 -1.411 18.343 1.00 91.19 103 GLU A C 1
ATOM 812 O O . GLU A 1 103 ? -23.115 -1.267 17.225 1.00 91.19 103 GLU A O 1
ATOM 817 N N . PHE A 1 104 ? -23.077 -2.238 19.246 1.00 91.31 104 PHE A N 1
ATOM 818 C CA . PHE A 1 104 ? -21.833 -2.971 19.006 1.00 91.31 104 PHE A CA 1
ATOM 819 C C . PHE A 1 104 ? -21.940 -3.902 17.796 1.00 91.31 104 PHE A C 1
ATOM 821 O O . PHE A 1 104 ? -21.090 -3.856 16.900 1.00 91.31 104 PHE A O 1
ATOM 828 N N . TYR A 1 105 ? -22.985 -4.732 17.745 1.00 90.19 105 TYR A N 1
ATOM 829 C CA . TYR A 1 105 ? -23.169 -5.697 16.663 1.00 90.19 105 TYR A CA 1
ATOM 830 C C . TYR A 1 105 ? -23.570 -5.034 15.346 1.00 90.19 105 TYR A C 1
ATOM 832 O O . TYR A 1 105 ? -23.095 -5.478 14.299 1.00 90.19 105 TYR A O 1
ATOM 840 N N . SER A 1 106 ? -24.316 -3.925 15.388 1.00 87.88 106 SER A N 1
ATOM 841 C CA . SER A 1 106 ? -24.604 -3.117 14.195 1.00 87.88 106 SER A CA 1
ATOM 842 C C . SER A 1 106 ? -23.322 -2.592 13.534 1.00 87.88 106 SER A C 1
ATOM 844 O O . SER A 1 106 ? -23.209 -2.566 12.307 1.00 87.88 106 SER A O 1
ATOM 846 N N . LYS A 1 107 ? -22.310 -2.212 14.328 1.00 86.06 107 LYS A N 1
ATOM 847 C CA . LYS A 1 107 ? -21.051 -1.643 13.811 1.00 86.06 107 LYS A CA 1
ATOM 848 C C . LYS A 1 107 ? -19.985 -2.676 13.469 1.00 86.06 107 LYS A C 1
ATOM 850 O O . LYS A 1 107 ? -19.285 -2.512 12.468 1.00 86.06 107 LYS A O 1
ATOM 855 N N . ILE A 1 108 ? -19.853 -3.742 14.261 1.00 84.25 108 ILE A N 1
ATOM 856 C CA . ILE A 1 108 ? -18.890 -4.825 13.997 1.00 84.25 108 ILE A CA 1
ATOM 857 C C . ILE A 1 108 ? -19.204 -5.539 12.684 1.00 84.25 108 ILE A C 1
ATOM 859 O O . ILE A 1 108 ? -18.281 -5.928 11.964 1.00 84.25 108 ILE A O 1
ATOM 863 N N . GLU A 1 109 ? -20.483 -5.693 12.338 1.00 82.25 109 GLU A N 1
ATOM 864 C CA . GLU A 1 109 ? -20.868 -6.277 11.055 1.00 82.25 109 GLU A CA 1
ATOM 865 C C . GLU A 1 109 ? -20.377 -5.420 9.876 1.00 82.25 109 GLU A C 1
ATOM 867 O O . GLU A 1 109 ? -19.745 -5.952 8.956 1.00 82.25 109 GLU A O 1
ATOM 872 N N . SER A 1 110 ? -20.549 -4.093 9.955 1.00 81.81 110 SER A N 1
ATOM 873 C CA . SER A 1 110 ? -19.990 -3.150 8.972 1.00 81.81 110 SER A CA 1
ATOM 874 C C . SER A 1 110 ? -18.466 -3.258 8.896 1.00 81.81 110 SER A C 1
ATOM 876 O O . SER A 1 110 ? -17.915 -3.474 7.817 1.00 81.81 110 SER A O 1
ATOM 878 N N . GLN A 1 111 ? -17.775 -3.216 10.042 1.00 83.06 111 GLN A N 1
ATOM 879 C CA . GLN A 1 111 ? -16.308 -3.306 10.109 1.00 83.06 111 GLN A CA 1
ATOM 880 C C . GLN A 1 111 ? -15.781 -4.610 9.500 1.00 83.06 111 GLN A C 1
ATOM 882 O O . GLN A 1 111 ? -14.788 -4.614 8.769 1.00 83.06 111 GLN A O 1
ATOM 887 N N . ARG A 1 112 ? -16.454 -5.735 9.756 1.00 82.25 112 ARG A N 1
ATOM 888 C CA . ARG A 1 112 ? -16.085 -7.034 9.184 1.00 82.25 112 ARG A CA 1
ATOM 889 C C . ARG A 1 112 ? -16.256 -7.053 7.667 1.00 82.25 112 ARG A C 1
ATOM 891 O O . ARG A 1 112 ? -15.385 -7.582 6.972 1.00 82.25 112 ARG A O 1
ATOM 898 N N . SER A 1 113 ? -17.356 -6.492 7.168 1.00 81.75 113 SER A N 1
ATOM 899 C CA . SER A 1 113 ? -17.625 -6.381 5.733 1.00 81.75 113 SER A CA 1
ATOM 900 C C . SER A 1 113 ? -16.565 -5.523 5.036 1.00 81.75 113 SER A C 1
ATOM 902 O O . SER A 1 113 ? -15.946 -5.967 4.067 1.00 81.75 113 SER A O 1
ATOM 904 N N . GLU A 1 114 ? -16.262 -4.350 5.594 1.00 83.69 114 GLU A N 1
ATOM 905 C CA . GLU A 1 114 ? -15.246 -3.425 5.082 1.00 83.69 114 GLU A CA 1
ATOM 906 C C . GLU A 1 114 ? -13.849 -4.058 5.051 1.00 83.69 114 GLU A C 1
ATOM 908 O O . GLU A 1 114 ? -13.157 -3.991 4.034 1.00 83.69 114 GLU A O 1
ATOM 913 N N . LEU A 1 115 ? -13.433 -4.737 6.128 1.00 81.88 115 LEU A N 1
ATOM 914 C CA . LEU A 1 115 ? -12.145 -5.439 6.175 1.00 81.88 115 LEU A CA 1
ATOM 915 C C . LEU A 1 115 ? -12.061 -6.551 5.125 1.00 81.88 115 LEU A C 1
ATOM 917 O O . LEU A 1 115 ? -11.020 -6.727 4.485 1.00 81.88 115 LEU A O 1
ATOM 921 N N . GLN A 1 116 ? -13.148 -7.298 4.923 1.00 82.69 116 GLN A N 1
ATOM 922 C CA . GLN A 1 116 ? -13.197 -8.341 3.905 1.00 82.69 116 GLN A CA 1
ATOM 923 C C . GLN A 1 116 ? -13.150 -7.755 2.489 1.00 82.69 116 GLN A C 1
ATOM 925 O O . GLN A 1 116 ? -12.471 -8.312 1.622 1.00 82.69 116 GLN A O 1
ATOM 930 N N . GLN A 1 117 ? -13.855 -6.650 2.242 1.00 84.12 117 GLN A N 1
ATOM 931 C CA . GLN A 1 117 ? -13.822 -5.949 0.964 1.00 84.12 117 GLN A CA 1
ATOM 932 C C . GLN A 1 117 ? -12.418 -5.416 0.673 1.00 84.12 117 GLN A C 1
ATOM 934 O O . GLN A 1 117 ? -11.861 -5.731 -0.378 1.00 84.12 117 GLN A O 1
ATOM 939 N N . LYS A 1 118 ? -11.800 -4.726 1.633 1.00 85.44 118 LYS A N 1
ATOM 940 C CA . LYS A 1 118 ? -10.438 -4.204 1.503 1.00 85.44 118 LYS A CA 1
ATOM 941 C C . LYS A 1 118 ? -9.422 -5.309 1.210 1.00 85.44 118 LYS A C 1
ATOM 943 O O . LYS A 1 118 ? -8.611 -5.175 0.302 1.00 85.44 118 LYS A O 1
ATOM 948 N N . ALA A 1 119 ? -9.516 -6.453 1.893 1.00 84.19 119 ALA A N 1
ATOM 949 C CA . ALA A 1 119 ? -8.645 -7.599 1.620 1.00 84.19 119 ALA A CA 1
ATOM 950 C C . ALA A 1 119 ? -8.817 -8.159 0.192 1.00 84.19 119 ALA A C 1
ATOM 952 O O . ALA A 1 119 ? -7.841 -8.581 -0.438 1.00 84.19 119 ALA A O 1
ATOM 953 N N . LYS A 1 120 ? -10.049 -8.170 -0.337 1.00 87.69 120 LYS A N 1
ATOM 954 C CA . LYS A 1 120 ? -10.323 -8.577 -1.726 1.00 87.69 120 LYS A CA 1
ATOM 955 C C . LYS A 1 120 ? -9.761 -7.566 -2.726 1.00 87.69 120 LYS A C 1
ATOM 957 O O . LYS A 1 120 ? -9.135 -7.983 -3.701 1.00 87.69 120 LYS A O 1
ATOM 962 N N . GLU A 1 121 ? -9.954 -6.274 -2.478 1.00 87.88 121 GLU A N 1
ATOM 963 C CA . GLU A 1 121 ? -9.421 -5.184 -3.302 1.00 87.88 121 GLU A CA 1
ATOM 964 C C . GLU A 1 121 ? -7.889 -5.221 -3.346 1.00 87.88 121 GLU A C 1
ATOM 966 O O . GLU A 1 121 ? -7.311 -5.262 -4.432 1.00 87.88 121 GLU A O 1
ATOM 971 N N . ASP A 1 122 ? -7.228 -5.344 -2.193 1.00 88.50 122 ASP A N 1
ATOM 972 C CA . ASP A 1 122 ? -5.768 -5.447 -2.098 1.00 88.50 122 ASP A CA 1
ATOM 973 C C . ASP A 1 122 ? -5.234 -6.659 -2.880 1.00 88.50 122 ASP A C 1
ATOM 975 O O . ASP A 1 122 ? -4.239 -6.562 -3.606 1.00 88.50 122 ASP A O 1
ATOM 979 N N . SER A 1 123 ? -5.915 -7.808 -2.792 1.00 86.00 123 SER A N 1
ATOM 980 C CA . SER A 1 123 ? -5.553 -9.000 -3.566 1.00 86.00 123 SER A CA 1
ATOM 981 C C . SER A 1 123 ? -5.693 -8.776 -5.076 1.00 86.00 123 SER A C 1
ATOM 983 O O . SER A 1 123 ? -4.819 -9.187 -5.846 1.00 86.00 123 SER A O 1
ATOM 985 N N . ALA A 1 124 ? -6.763 -8.107 -5.513 1.00 87.62 124 ALA A N 1
ATOM 986 C CA . ALA A 1 124 ? -6.988 -7.786 -6.919 1.00 87.62 124 ALA A CA 1
ATOM 987 C C . ALA A 1 124 ? -5.926 -6.809 -7.451 1.00 87.62 124 ALA A C 1
ATOM 989 O O . ALA A 1 124 ? -5.317 -7.071 -8.489 1.00 87.62 124 ALA A O 1
ATOM 990 N N . VAL A 1 125 ? -5.620 -5.746 -6.703 1.00 87.69 125 VAL A N 1
ATOM 991 C CA . VAL A 1 125 ? -4.575 -4.771 -7.052 1.00 87.69 125 VAL A CA 1
ATOM 992 C C . VAL A 1 125 ? -3.207 -5.445 -7.158 1.00 87.69 125 VAL A C 1
ATOM 994 O O . VAL A 1 125 ? -2.458 -5.199 -8.105 1.00 87.69 125 VAL A O 1
ATOM 997 N N . GLN A 1 126 ? -2.873 -6.351 -6.235 1.00 86.75 126 GLN A N 1
ATOM 998 C CA . GLN A 1 126 ? -1.623 -7.110 -6.313 1.00 86.75 126 GLN A CA 1
ATOM 999 C C . GLN A 1 126 ? -1.542 -7.994 -7.562 1.00 86.75 126 GLN A C 1
ATOM 1001 O O . GLN A 1 126 ? -0.461 -8.117 -8.143 1.00 86.75 126 GLN A O 1
ATOM 1006 N N . LYS A 1 127 ? -2.652 -8.608 -7.991 1.00 88.00 127 LYS A N 1
ATOM 1007 C CA . LYS A 1 127 ? -2.693 -9.399 -9.232 1.00 88.00 127 LYS A CA 1
ATOM 1008 C C . LYS A 1 127 ? -2.484 -8.516 -10.463 1.00 88.00 127 LYS A C 1
ATOM 1010 O O . LYS A 1 127 ? -1.586 -8.806 -11.250 1.00 88.00 127 LYS A O 1
ATOM 1015 N N . LEU A 1 128 ? -3.195 -7.392 -10.560 1.00 87.31 128 LEU A N 1
ATOM 1016 C CA . LEU A 1 128 ? -3.036 -6.430 -11.661 1.00 87.31 128 LEU A CA 1
ATOM 1017 C C . LEU A 1 128 ? -1.610 -5.859 -11.741 1.00 87.31 128 LEU A C 1
ATOM 1019 O O . LEU A 1 128 ? -1.029 -5.723 -12.821 1.00 87.31 128 LEU A O 1
ATOM 1023 N N . ASN A 1 129 ? -0.990 -5.575 -10.594 1.00 84.50 129 ASN A N 1
ATOM 1024 C CA . ASN A 1 129 ? 0.402 -5.125 -10.543 1.00 84.50 129 ASN A CA 1
ATOM 1025 C C . ASN A 1 129 ? 1.390 -6.193 -11.032 1.00 84.50 129 ASN A C 1
ATOM 1027 O O . ASN A 1 129 ? 2.407 -5.858 -11.637 1.00 84.50 129 ASN A O 1
ATOM 1031 N N . LYS A 1 130 ? 1.119 -7.480 -10.795 1.00 84.88 130 LYS A N 1
ATOM 1032 C CA . LYS A 1 130 ? 1.951 -8.565 -11.336 1.00 84.88 130 LYS A CA 1
ATOM 1033 C C . LYS A 1 130 ? 1.801 -8.672 -12.852 1.00 84.88 130 LYS A C 1
ATOM 1035 O O . LYS A 1 130 ? 2.812 -8.730 -13.545 1.00 84.88 130 LYS A O 1
ATOM 1040 N N . GLU A 1 131 ? 0.574 -8.638 -13.364 1.00 85.12 131 GLU A N 1
ATOM 1041 C CA . GLU A 1 131 ? 0.296 -8.733 -14.805 1.00 85.12 131 GLU A CA 1
ATOM 1042 C C . GLU A 1 131 ? 0.913 -7.568 -15.587 1.00 85.12 131 GLU A C 1
ATOM 1044 O O . GLU A 1 131 ? 1.628 -7.782 -16.565 1.00 85.12 131 GLU A O 1
ATOM 1049 N N . SER A 1 132 ? 0.739 -6.334 -15.109 1.00 84.94 132 SER A N 1
ATOM 1050 C CA . SER A 1 132 ? 1.335 -5.150 -15.744 1.00 84.94 132 SER A CA 1
ATOM 1051 C C . SER A 1 132 ? 2.867 -5.183 -15.763 1.00 84.94 132 SER A C 1
ATOM 1053 O O . SER A 1 132 ? 3.480 -4.763 -16.745 1.00 84.94 132 SER A O 1
ATOM 1055 N N . ARG A 1 133 ? 3.508 -5.717 -14.716 1.00 88.75 133 ARG A N 1
ATOM 1056 C CA . ARG A 1 133 ? 4.965 -5.922 -14.692 1.00 88.75 133 ARG A CA 1
ATOM 1057 C C . ARG A 1 133 ? 5.411 -6.953 -15.722 1.00 88.75 133 ARG A C 1
ATOM 1059 O O . ARG A 1 133 ? 6.388 -6.707 -16.420 1.00 88.75 133 ARG A O 1
ATOM 1066 N N . VAL A 1 134 ? 4.697 -8.072 -15.836 1.00 90.62 134 VAL A N 1
ATOM 1067 C CA . VAL A 1 134 ? 4.997 -9.109 -16.835 1.00 90.62 134 VAL A CA 1
ATOM 1068 C C . VAL A 1 134 ? 4.863 -8.555 -18.252 1.00 90.62 134 VAL A C 1
ATOM 1070 O O . VAL A 1 134 ? 5.743 -8.790 -19.073 1.00 90.62 134 VAL A O 1
ATOM 1073 N N . LEU A 1 135 ? 3.819 -7.770 -18.532 1.00 89.88 135 LEU A N 1
ATOM 1074 C CA . LEU A 1 135 ? 3.630 -7.140 -19.842 1.00 89.88 135 LEU A CA 1
ATOM 1075 C C . LEU A 1 135 ? 4.764 -6.170 -20.196 1.00 89.88 135 LEU A C 1
ATOM 1077 O O . LEU A 1 135 ? 5.251 -6.196 -21.324 1.00 89.88 135 LEU A O 1
ATOM 1081 N N . LYS A 1 136 ? 5.216 -5.346 -19.241 1.00 89.44 136 LYS A N 1
ATOM 1082 C CA . LYS A 1 136 ? 6.369 -4.452 -19.448 1.00 89.44 136 LYS A CA 1
ATOM 1083 C C . LYS A 1 136 ? 7.642 -5.235 -19.760 1.00 89.44 136 LYS A C 1
ATOM 1085 O O . LYS A 1 136 ? 8.293 -4.939 -20.752 1.00 89.44 136 LYS A O 1
ATOM 1090 N N . LEU A 1 137 ? 7.938 -6.269 -18.970 1.00 92.06 137 LEU A N 1
ATOM 1091 C CA . LEU A 1 137 ? 9.116 -7.114 -19.181 1.00 92.06 137 LEU A CA 1
ATOM 1092 C C . LEU A 1 137 ? 9.070 -7.844 -20.524 1.00 92.06 137 LEU A C 1
ATOM 1094 O O . LEU A 1 137 ? 10.078 -7.909 -21.214 1.00 92.06 137 LEU A O 1
ATOM 1098 N N . ARG A 1 138 ? 7.904 -8.362 -20.929 1.00 89.19 138 ARG A N 1
ATOM 1099 C CA . ARG A 1 138 ? 7.745 -8.983 -22.248 1.00 89.19 138 ARG A CA 1
ATOM 1100 C C . ARG A 1 138 ? 8.017 -7.978 -23.365 1.00 89.19 138 ARG A C 1
ATOM 1102 O O . ARG A 1 138 ? 8.779 -8.294 -24.265 1.00 89.19 138 ARG A O 1
ATOM 1109 N N . LYS A 1 139 ? 7.473 -6.762 -23.264 1.00 90.31 139 LYS A N 1
ATOM 1110 C CA . LYS A 1 139 ? 7.733 -5.700 -24.244 1.00 90.31 139 LYS A CA 1
ATOM 1111 C C . LYS A 1 139 ? 9.220 -5.336 -24.324 1.00 90.31 139 LYS A C 1
ATOM 1113 O O . LYS A 1 139 ? 9.718 -5.110 -25.418 1.00 90.31 139 LYS A O 1
ATOM 1118 N N . GLU A 1 140 ? 9.920 -5.281 -23.192 1.00 88.81 140 GLU A N 1
ATOM 1119 C CA . GLU A 1 140 ? 11.370 -5.045 -23.161 1.00 88.81 140 GLU A CA 1
ATOM 1120 C C . GLU A 1 140 ? 12.142 -6.190 -23.831 1.00 88.81 140 GLU A C 1
ATOM 1122 O O . GLU A 1 140 ? 13.020 -5.936 -24.648 1.00 88.81 140 GLU A O 1
ATOM 1127 N N . VAL A 1 141 ? 11.785 -7.448 -23.551 1.00 90.44 141 VAL A N 1
ATOM 1128 C CA . VAL A 1 141 ? 12.390 -8.614 -24.217 1.00 90.44 141 VAL A CA 1
ATOM 1129 C C . VAL A 1 141 ? 12.154 -8.569 -25.725 1.00 90.44 141 VAL A C 1
ATOM 1131 O O . VAL A 1 141 ? 13.110 -8.716 -26.478 1.00 90.44 141 VAL A O 1
ATOM 1134 N N . ASP A 1 142 ? 10.923 -8.307 -26.167 1.00 87.88 142 ASP A N 1
ATOM 1135 C CA . ASP A 1 142 ? 10.588 -8.222 -27.592 1.00 87.88 142 ASP A CA 1
ATOM 1136 C C . ASP A 1 142 ? 11.391 -7.095 -28.281 1.00 87.88 142 ASP A C 1
ATOM 1138 O O . ASP A 1 142 ? 11.871 -7.261 -29.401 1.00 87.88 142 ASP A O 1
ATOM 1142 N N . GLN A 1 143 ? 11.620 -5.969 -27.590 1.00 86.31 143 GLN A N 1
ATOM 1143 C CA . GLN A 1 143 ? 12.492 -4.892 -28.077 1.00 86.31 143 GLN A CA 1
ATOM 1144 C C . GLN A 1 143 ? 13.956 -5.329 -28.212 1.00 86.31 143 GLN A C 1
ATOM 1146 O O . GLN A 1 143 ? 14.599 -4.989 -29.204 1.00 86.31 143 GLN A O 1
ATOM 1151 N N . PHE A 1 144 ? 14.494 -6.078 -27.245 1.00 85.56 144 PHE A N 1
ATOM 1152 C CA . PHE A 1 144 ? 15.867 -6.585 -27.324 1.00 85.56 144 PHE A CA 1
ATOM 1153 C C . PHE A 1 144 ? 16.041 -7.636 -28.417 1.00 85.56 144 PHE A C 1
ATOM 1155 O O . PHE A 1 144 ? 17.059 -7.615 -29.103 1.00 85.56 144 PHE A O 1
ATOM 1162 N N . VAL A 1 145 ? 15.056 -8.517 -28.607 1.00 88.38 145 VAL A N 1
ATOM 1163 C CA . VAL A 1 145 ? 15.060 -9.498 -29.701 1.00 88.38 145 VAL A CA 1
ATOM 1164 C C . VAL A 1 145 ? 15.092 -8.774 -31.043 1.00 88.38 145 VAL A C 1
ATOM 1166 O O . VAL A 1 145 ? 16.000 -9.020 -31.829 1.00 88.38 145 VAL A O 1
ATOM 1169 N N . LYS A 1 146 ? 14.208 -7.790 -31.253 1.00 84.81 146 LYS A N 1
ATOM 1170 C CA . LYS A 1 146 ? 14.206 -6.985 -32.482 1.00 84.81 146 LYS A CA 1
ATOM 1171 C C . LYS A 1 146 ? 15.539 -6.261 -32.706 1.00 84.81 146 LYS A C 1
ATOM 1173 O O . LYS A 1 146 ? 16.039 -6.195 -33.825 1.00 84.81 146 LYS A O 1
ATOM 1178 N N . MET A 1 147 ? 16.142 -5.718 -31.646 1.00 84.38 147 MET A N 1
ATOM 1179 C CA . MET A 1 147 ? 17.458 -5.078 -31.736 1.00 84.38 147 MET A CA 1
ATOM 1180 C C . MET A 1 147 ? 18.552 -6.076 -32.133 1.00 84.38 147 MET A C 1
ATOM 1182 O O . MET A 1 147 ? 19.396 -5.744 -32.961 1.00 84.38 147 MET A O 1
ATOM 1186 N N . ALA A 1 148 ? 18.539 -7.282 -31.563 1.00 86.81 148 ALA A N 1
ATOM 1187 C CA . ALA A 1 148 ? 19.491 -8.333 -31.901 1.00 86.81 148 ALA A CA 1
ATOM 1188 C C . ALA A 1 148 ? 19.334 -8.789 -33.358 1.00 86.81 148 ALA A C 1
ATOM 1190 O O . ALA A 1 148 ? 20.332 -8.872 -34.064 1.00 86.81 148 ALA A O 1
ATOM 1191 N N . GLU A 1 149 ? 18.100 -8.986 -33.825 1.00 85.88 149 GLU A N 1
ATOM 1192 C CA . GLU A 1 149 ? 17.794 -9.322 -35.222 1.00 85.88 149 GLU A CA 1
ATOM 1193 C C . GLU A 1 149 ? 18.303 -8.240 -36.190 1.00 85.88 149 GLU A C 1
ATOM 1195 O O . GLU A 1 149 ? 18.918 -8.553 -37.207 1.00 85.88 149 GLU A O 1
ATOM 1200 N N . LEU A 1 150 ? 18.124 -6.955 -35.856 1.00 84.38 150 LEU A N 1
ATOM 1201 C CA . LEU A 1 150 ? 18.642 -5.843 -36.664 1.00 84.38 150 LEU A CA 1
ATOM 1202 C C . LEU A 1 150 ? 20.174 -5.808 -36.717 1.00 84.38 150 LEU A C 1
ATOM 1204 O O . LEU A 1 150 ? 20.739 -5.465 -37.757 1.00 84.38 150 LEU A O 1
ATOM 1208 N N . ILE A 1 151 ? 20.843 -6.139 -35.611 1.00 85.94 151 ILE A N 1
ATOM 1209 C CA . ILE A 1 151 ? 22.307 -6.240 -35.557 1.00 85.94 151 ILE A CA 1
ATOM 1210 C C . ILE A 1 151 ? 22.786 -7.435 -36.384 1.00 85.94 151 ILE A C 1
ATOM 1212 O O . ILE A 1 151 ? 23.729 -7.288 -37.154 1.00 85.94 151 ILE A O 1
ATOM 1216 N N . GLU A 1 152 ? 22.132 -8.591 -36.257 1.00 84.69 152 GLU A N 1
ATOM 1217 C CA . GLU A 1 152 ? 22.461 -9.799 -37.019 1.00 84.69 152 GLU A CA 1
ATOM 1218 C C . GLU A 1 152 ? 22.286 -9.575 -38.526 1.00 84.69 152 GLU A C 1
ATOM 1220 O O . GLU A 1 152 ? 23.143 -9.971 -39.313 1.00 84.69 152 GLU A O 1
ATOM 1225 N N . TYR A 1 153 ? 21.231 -8.865 -38.931 1.00 84.50 153 TYR A N 1
ATOM 1226 C CA . TYR A 1 153 ? 20.988 -8.532 -40.333 1.00 84.50 153 TYR A CA 1
ATOM 1227 C C . TYR A 1 153 ? 22.053 -7.589 -40.918 1.00 84.50 153 TYR A C 1
ATOM 1229 O O . TYR A 1 153 ? 22.479 -7.764 -42.056 1.00 84.50 153 TYR A O 1
ATOM 1237 N N . ASN A 1 154 ? 22.499 -6.594 -40.144 1.00 83.69 154 ASN A N 1
ATOM 1238 C CA . ASN A 1 154 ? 23.447 -5.565 -40.590 1.00 83.69 154 ASN A CA 1
ATOM 1239 C C . ASN A 1 154 ? 24.883 -5.826 -40.097 1.00 83.69 154 ASN A C 1
ATOM 1241 O O . ASN A 1 154 ? 25.651 -4.883 -39.913 1.00 83.69 154 ASN A O 1
ATOM 1245 N N . LEU A 1 155 ? 25.252 -7.085 -39.840 1.00 86.38 155 LEU A N 1
ATOM 1246 C CA . LEU A 1 155 ? 26.466 -7.435 -39.092 1.00 86.38 155 LEU A CA 1
ATOM 1247 C C . LEU A 1 155 ? 27.748 -6.863 -39.718 1.00 86.38 155 LEU A C 1
ATOM 1249 O O . LEU A 1 155 ? 28.555 -6.261 -39.013 1.00 86.38 155 LEU A O 1
ATOM 1253 N N . GLU A 1 156 ? 27.913 -6.981 -41.039 1.00 87.62 156 GLU A N 1
ATOM 1254 C CA . GLU A 1 156 ? 29.102 -6.480 -41.748 1.00 87.62 156 GLU A CA 1
ATOM 1255 C C . GLU A 1 156 ? 29.256 -4.957 -41.620 1.00 87.62 156 GLU A C 1
ATOM 1257 O O . GLU A 1 156 ? 30.345 -4.442 -41.351 1.00 87.62 156 GLU A O 1
ATOM 1262 N N . ASP A 1 157 ? 28.148 -4.236 -41.763 1.00 86.56 157 ASP A N 1
ATOM 1263 C CA . ASP A 1 157 ? 28.096 -2.782 -41.686 1.00 86.56 157 ASP A CA 1
ATOM 1264 C C . ASP A 1 157 ? 28.301 -2.268 -40.249 1.00 86.56 157 ASP A C 1
ATOM 1266 O O . ASP A 1 157 ? 28.996 -1.272 -40.010 1.00 86.56 157 ASP A O 1
ATOM 1270 N N . VAL A 1 158 ? 27.732 -2.980 -39.273 1.00 87.75 158 VAL A N 1
ATOM 1271 C CA . VAL A 1 158 ? 27.900 -2.755 -37.832 1.00 87.75 158 VAL A CA 1
ATOM 1272 C C . VAL A 1 158 ? 29.368 -2.932 -37.434 1.00 87.75 158 VAL A C 1
ATOM 1274 O O . VAL A 1 158 ? 29.940 -2.047 -36.789 1.00 87.75 158 VAL A O 1
ATOM 1277 N N . ASP A 1 159 ? 30.009 -4.021 -37.861 1.00 88.75 159 ASP A N 1
ATOM 1278 C CA . ASP A 1 159 ? 31.427 -4.285 -37.602 1.00 88.75 159 ASP A CA 1
ATOM 1279 C C . ASP A 1 159 ? 32.338 -3.259 -38.287 1.00 88.75 159 ASP A C 1
ATOM 1281 O O . ASP A 1 159 ? 33.306 -2.782 -37.681 1.00 88.75 159 ASP A O 1
ATOM 1285 N N . ALA A 1 160 ? 32.009 -2.844 -39.514 1.00 88.69 160 ALA A N 1
ATOM 1286 C CA . ALA A 1 160 ? 32.730 -1.783 -40.211 1.00 88.69 160 ALA A CA 1
ATOM 1287 C C . ALA A 1 160 ? 32.652 -0.448 -39.450 1.00 88.69 160 ALA A C 1
ATOM 1289 O O . ALA A 1 160 ? 33.671 0.236 -39.292 1.00 88.69 160 ALA A O 1
ATOM 1290 N N . ALA A 1 161 ? 31.478 -0.093 -38.916 1.00 87.31 161 ALA A N 1
ATOM 1291 C CA . ALA A 1 161 ? 31.296 1.110 -38.106 1.00 87.31 161 ALA A CA 1
ATOM 1292 C C . ALA A 1 161 ? 32.081 1.035 -36.786 1.00 87.31 161 ALA A C 1
ATOM 1294 O O . ALA A 1 161 ? 32.761 1.997 -36.411 1.00 87.31 161 ALA A O 1
ATOM 1295 N N . ILE A 1 162 ? 32.048 -0.117 -36.103 1.00 88.00 162 ILE A N 1
ATOM 1296 C CA . ILE A 1 162 ? 32.843 -0.368 -34.891 1.00 88.00 162 ILE A CA 1
ATOM 1297 C C . ILE A 1 162 ? 34.330 -0.179 -35.183 1.00 88.00 162 ILE A C 1
ATOM 1299 O O . ILE A 1 162 ? 35.031 0.520 -34.443 1.00 88.00 162 ILE A O 1
ATOM 1303 N N . LEU A 1 163 ? 34.822 -0.811 -36.249 1.00 89.00 163 LEU A N 1
ATOM 1304 C CA . LEU A 1 163 ? 36.229 -0.785 -36.616 1.00 89.00 163 LEU A CA 1
ATOM 1305 C C . LEU A 1 163 ? 36.681 0.633 -36.969 1.00 89.00 163 LEU A C 1
ATOM 1307 O O . LEU A 1 163 ? 37.723 1.075 -36.486 1.00 89.00 163 LEU A O 1
ATOM 1311 N N . ALA A 1 164 ? 35.888 1.368 -37.752 1.00 86.19 164 ALA A N 1
ATOM 1312 C CA . ALA A 1 164 ? 36.188 2.745 -38.132 1.00 86.19 164 ALA A CA 1
ATOM 1313 C C . ALA A 1 164 ? 36.343 3.658 -36.905 1.00 86.19 164 ALA A C 1
ATOM 1315 O O . ALA A 1 164 ? 37.325 4.401 -36.804 1.00 86.19 164 ALA A O 1
ATOM 1316 N N . VAL A 1 165 ? 35.425 3.554 -35.936 1.00 85.19 165 VAL A N 1
ATOM 1317 C CA . VAL A 1 165 ? 35.496 4.316 -34.680 1.00 85.19 165 VAL A CA 1
ATOM 1318 C C . VAL A 1 165 ? 36.719 3.912 -33.856 1.00 85.19 165 VAL A C 1
ATOM 1320 O O . VAL A 1 165 ? 37.479 4.782 -33.432 1.00 85.19 165 VAL A O 1
ATOM 1323 N N . ARG A 1 166 ? 36.985 2.610 -33.689 1.00 85.00 166 ARG A N 1
ATOM 1324 C CA . ARG A 1 166 ? 38.172 2.126 -32.958 1.00 85.00 166 ARG A CA 1
ATOM 1325 C C . ARG A 1 166 ? 39.479 2.613 -33.581 1.00 85.00 166 ARG A C 1
ATOM 1327 O O . ARG A 1 166 ? 40.366 3.059 -32.859 1.00 85.00 166 ARG A O 1
ATOM 1334 N N . VAL A 1 167 ? 39.599 2.567 -34.908 1.00 88.06 167 VAL A N 1
ATOM 1335 C CA . VAL A 1 167 ? 40.790 3.040 -35.631 1.00 88.06 167 VAL A CA 1
ATOM 1336 C C . VAL A 1 167 ? 40.984 4.544 -35.449 1.00 88.06 167 VAL A C 1
ATOM 1338 O O . VAL A 1 167 ? 42.113 4.995 -35.264 1.00 88.06 167 VAL A O 1
ATOM 1341 N N . ALA A 1 168 ? 39.911 5.333 -35.489 1.00 84.69 168 ALA A N 1
ATOM 1342 C CA . ALA A 1 168 ? 40.001 6.771 -35.274 1.00 84.69 168 ALA A CA 1
ATOM 1343 C C . ALA A 1 168 ? 40.421 7.115 -33.833 1.00 84.69 168 ALA A C 1
ATOM 1345 O O . ALA A 1 168 ? 41.300 7.956 -33.640 1.00 84.69 168 ALA A O 1
ATOM 1346 N N . LEU A 1 169 ? 39.891 6.400 -32.835 1.00 84.50 169 LEU A N 1
ATOM 1347 C CA . LEU A 1 169 ? 40.314 6.543 -31.438 1.00 84.50 169 LEU A CA 1
ATOM 1348 C C . LEU A 1 169 ? 41.776 6.121 -31.232 1.00 84.50 169 LEU A C 1
ATOM 1350 O O . LEU A 1 169 ? 42.528 6.826 -30.564 1.00 84.50 169 LEU A O 1
ATOM 1354 N N . ALA A 1 170 ? 42.216 5.024 -31.859 1.00 85.00 170 ALA A N 1
ATOM 1355 C CA . ALA A 1 170 ? 43.604 4.555 -31.791 1.00 85.00 170 ALA A CA 1
ATOM 1356 C C . ALA A 1 170 ? 44.602 5.547 -32.414 1.00 85.00 170 ALA A C 1
ATOM 1358 O O . ALA A 1 170 ? 45.753 5.624 -31.991 1.00 85.00 170 ALA A O 1
ATOM 1359 N N . LYS A 1 171 ? 44.159 6.346 -33.392 1.00 86.62 171 LYS A N 1
ATOM 1360 C CA . LYS A 1 171 ? 44.935 7.454 -33.970 1.00 86.62 171 LYS A CA 1
ATOM 1361 C C . LYS A 1 171 ? 45.009 8.688 -33.057 1.00 86.62 171 LYS A C 1
ATOM 1363 O O . LYS A 1 171 ? 45.618 9.680 -33.446 1.00 86.62 171 LYS A O 1
ATOM 1368 N N . GLY A 1 172 ? 44.404 8.646 -31.868 1.00 81.94 172 GLY A N 1
ATOM 1369 C CA . GLY A 1 172 ? 44.372 9.758 -30.919 1.00 81.94 172 GLY A CA 1
ATOM 1370 C C . GLY A 1 172 ? 43.371 10.856 -31.285 1.00 81.94 172 GLY A C 1
ATOM 1371 O O . GLY A 1 172 ? 43.503 11.977 -30.800 1.00 81.94 172 GLY A O 1
ATOM 1372 N N . MET A 1 173 ? 42.389 10.566 -32.148 1.00 83.00 173 MET A N 1
ATOM 1373 C CA . MET A 1 173 ? 41.344 11.527 -32.505 1.00 83.00 173 MET A CA 1
ATOM 1374 C C . MET A 1 173 ? 40.407 11.757 -31.316 1.00 83.00 173 MET A C 1
ATOM 1376 O O . MET A 1 173 ? 39.940 10.801 -30.694 1.00 83.00 173 MET A O 1
ATOM 1380 N N . SER A 1 174 ? 40.109 13.023 -31.011 1.00 84.56 174 SER A N 1
ATOM 1381 C CA . SER A 1 174 ? 39.115 13.347 -29.989 1.00 84.56 174 SER A CA 1
ATOM 1382 C C . SER A 1 174 ? 37.712 12.960 -30.467 1.00 84.56 174 SER A C 1
ATOM 1384 O O . SER A 1 174 ? 37.414 12.965 -31.661 1.00 84.56 174 SER A O 1
ATOM 1386 N N . TRP A 1 175 ? 36.814 12.649 -29.536 1.00 82.44 175 TRP A N 1
ATOM 1387 C CA . TRP A 1 175 ? 35.426 12.319 -29.864 1.00 82.44 175 TRP A CA 1
ATOM 1388 C C . TRP A 1 175 ? 34.663 13.468 -30.542 1.00 82.44 175 TRP A C 1
ATOM 1390 O O . TRP A 1 175 ? 33.765 13.218 -31.344 1.00 82.44 175 TRP A O 1
ATOM 1400 N N . GLU A 1 176 ? 35.020 14.721 -30.246 1.00 83.12 176 GLU A N 1
ATOM 1401 C CA . GLU A 1 176 ? 34.449 15.903 -30.904 1.00 83.12 176 GLU A CA 1
ATOM 1402 C C . GLU A 1 176 ? 34.874 15.974 -32.375 1.00 83.12 176 GLU A C 1
ATOM 1404 O O . GLU A 1 176 ? 34.050 16.224 -33.261 1.00 83.12 176 GLU A O 1
ATOM 1409 N N . ASP A 1 177 ? 36.147 15.680 -32.650 1.00 85.25 177 ASP A N 1
ATOM 1410 C CA . ASP A 1 177 ? 36.677 15.609 -34.010 1.00 85.25 177 ASP A CA 1
ATOM 1411 C C . ASP A 1 177 ? 36.101 14.410 -34.769 1.00 85.25 177 ASP A C 1
ATOM 1413 O O . ASP A 1 177 ? 35.737 14.547 -35.937 1.00 85.25 177 ASP A O 1
ATOM 1417 N N . LEU A 1 178 ? 35.928 13.270 -34.092 1.00 84.56 178 LEU A N 1
ATOM 1418 C CA . LEU A 1 178 ? 35.287 12.078 -34.641 1.00 84.56 178 LEU A CA 1
ATOM 1419 C C . LEU A 1 178 ? 33.831 12.351 -35.034 1.00 84.56 178 LEU A C 1
ATOM 1421 O O . LEU A 1 178 ? 33.405 11.957 -36.116 1.00 84.56 178 LEU A O 1
ATOM 1425 N N . ALA A 1 179 ? 33.070 13.055 -34.192 1.00 83.62 179 ALA A N 1
ATOM 1426 C CA . ALA A 1 179 ? 31.689 13.426 -34.487 1.00 83.62 179 ALA A CA 1
ATOM 1427 C C . ALA A 1 179 ? 31.588 14.401 -35.668 1.00 83.62 179 ALA A C 1
ATOM 1429 O O . ALA A 1 179 ? 30.689 14.274 -36.506 1.00 83.62 179 ALA A O 1
ATOM 1430 N N . ARG A 1 180 ? 32.520 15.358 -35.768 1.00 85.31 180 ARG A N 1
ATOM 1431 C CA . ARG A 1 180 ? 32.603 16.272 -36.915 1.00 85.31 180 ARG A CA 1
ATOM 1432 C C . ARG A 1 180 ? 32.948 15.518 -38.201 1.00 85.31 180 ARG A C 1
ATOM 1434 O O . ARG A 1 180 ? 32.249 15.692 -39.197 1.00 85.31 180 ARG A O 1
ATOM 1441 N N . MET A 1 181 ? 33.941 14.632 -38.148 1.00 84.31 181 MET A N 1
ATOM 1442 C CA . MET A 1 181 ? 34.357 13.794 -39.274 1.00 84.31 181 MET A CA 1
ATOM 1443 C C . MET A 1 181 ? 33.235 12.852 -39.722 1.00 84.31 181 MET A C 1
ATOM 1445 O O . MET A 1 181 ? 32.922 12.804 -40.904 1.00 84.31 181 MET A O 1
ATOM 1449 N N . ALA A 1 182 ? 32.558 12.165 -38.797 1.00 83.25 182 ALA A N 1
ATOM 1450 C CA . ALA A 1 182 ? 31.431 11.290 -39.121 1.00 83.25 182 ALA A CA 1
ATOM 1451 C C . ALA A 1 182 ? 30.295 12.053 -39.827 1.00 83.25 182 ALA A C 1
ATOM 1453 O O . ALA A 1 182 ? 29.687 11.546 -40.768 1.00 83.25 182 ALA A O 1
ATOM 1454 N N . LYS A 1 183 ? 30.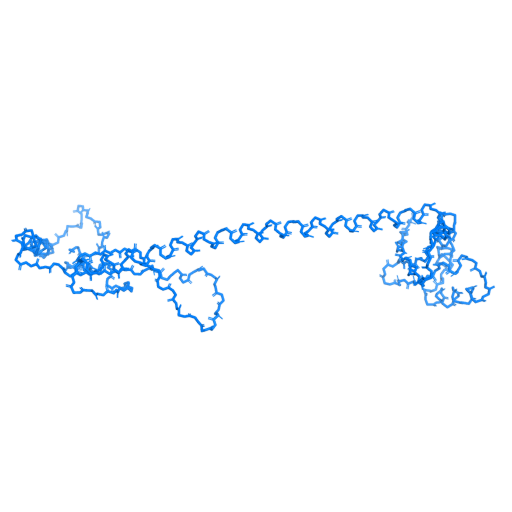036 13.308 -39.431 1.00 84.50 183 LYS A N 1
ATOM 1455 C CA . LYS A 1 183 ? 29.038 14.169 -40.083 1.00 84.50 183 LYS A CA 1
ATOM 1456 C C . LYS A 1 183 ? 29.458 14.614 -41.487 1.00 84.50 183 LYS A C 1
ATOM 1458 O O . LYS A 1 183 ? 28.594 14.773 -42.348 1.00 84.50 183 LYS A O 1
ATOM 1463 N N . GLU A 1 184 ? 30.746 14.855 -41.711 1.00 84.44 184 GLU A N 1
ATOM 1464 C CA . GLU A 1 184 ? 31.299 15.189 -43.028 1.00 84.44 184 GLU A CA 1
ATOM 1465 C C . GLU A 1 184 ? 31.278 13.973 -43.960 1.00 84.44 184 GLU A C 1
ATOM 1467 O O . GLU A 1 184 ? 30.721 14.058 -45.050 1.00 84.44 184 GLU A O 1
ATOM 1472 N N . GLU A 1 185 ? 31.745 12.816 -43.493 1.00 84.56 185 GLU A N 1
ATOM 1473 C CA . GLU A 1 185 ? 31.714 11.544 -44.226 1.00 84.56 185 GLU A CA 1
ATOM 1474 C C . GLU A 1 185 ? 30.286 11.113 -44.584 1.00 84.56 185 GLU A C 1
ATOM 1476 O O . GLU A 1 185 ? 30.019 10.673 -45.704 1.00 84.56 185 GLU A O 1
ATOM 1481 N N . ARG A 1 186 ? 29.326 11.334 -43.678 1.00 84.06 186 ARG A N 1
ATOM 1482 C CA . ARG A 1 186 ? 27.902 11.110 -43.954 1.00 84.06 186 ARG A CA 1
ATOM 1483 C C . ARG A 1 186 ? 27.378 11.999 -45.085 1.00 84.06 186 ARG A C 1
ATOM 1485 O O . ARG A 1 186 ? 26.576 11.538 -45.891 1.00 84.06 186 ARG A O 1
ATOM 1492 N N . LYS A 1 187 ? 27.819 13.261 -45.177 1.00 83.62 187 LYS A N 1
ATOM 1493 C CA . LYS A 1 187 ? 27.453 14.162 -46.291 1.00 83.62 187 LYS A CA 1
ATOM 1494 C C . LYS A 1 187 ? 28.128 13.768 -47.601 1.00 83.62 187 LYS A C 1
ATOM 1496 O O . LYS A 1 187 ? 27.546 13.979 -48.659 1.00 83.62 187 LYS A O 1
ATOM 1501 N N . SER A 1 188 ? 29.324 13.197 -47.517 1.00 83.06 188 SER A N 1
ATOM 1502 C CA . SER A 1 188 ? 30.070 12.666 -48.659 1.00 83.06 188 SER A CA 1
ATOM 1503 C C . SER A 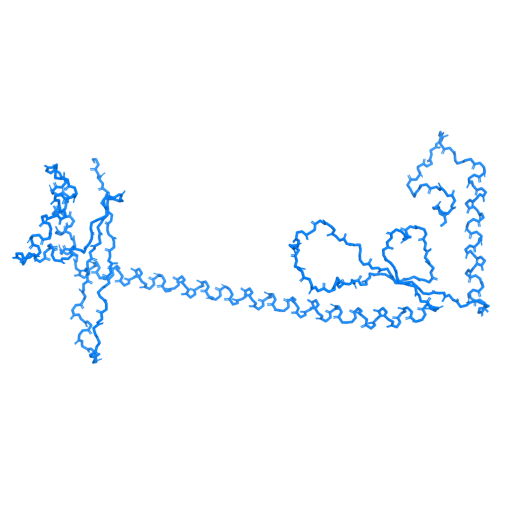1 188 ? 29.497 11.348 -49.198 1.00 83.06 188 SER A C 1
ATOM 1505 O O . SER A 1 188 ? 29.973 10.860 -50.219 1.00 83.06 188 SER A O 1
ATOM 1507 N N . GLY A 1 189 ? 28.466 10.784 -48.554 1.00 79.88 189 GLY A N 1
ATOM 1508 C CA . GLY A 1 189 ? 27.775 9.575 -49.008 1.00 79.88 189 GLY A CA 1
ATOM 1509 C C . GLY A 1 189 ? 28.410 8.269 -48.532 1.00 79.88 189 GLY A C 1
ATOM 1510 O O . GLY A 1 189 ? 28.169 7.227 -49.134 1.00 79.88 189 GLY A O 1
ATOM 1511 N N . ASN A 1 190 ? 29.223 8.302 -47.472 1.00 82.12 190 ASN A N 1
ATOM 1512 C CA . ASN A 1 190 ? 29.816 7.098 -46.898 1.00 82.12 190 ASN A CA 1
ATOM 1513 C C . ASN A 1 190 ? 28.731 6.244 -46.195 1.00 82.12 190 ASN A C 1
ATOM 1515 O O . ASN A 1 190 ? 28.133 6.724 -45.224 1.00 82.12 190 ASN A O 1
ATOM 1519 N N . PRO A 1 191 ? 28.476 4.996 -46.644 1.00 79.44 191 PRO A N 1
ATOM 1520 C CA . PRO A 1 191 ? 27.397 4.161 -46.111 1.00 79.44 191 PRO A CA 1
ATOM 1521 C C . PRO A 1 191 ? 27.610 3.797 -44.636 1.00 79.44 191 PRO A C 1
ATOM 1523 O O . PRO A 1 191 ? 26.666 3.828 -43.855 1.00 79.44 191 PRO A O 1
ATOM 1526 N N . VAL A 1 192 ? 28.859 3.578 -44.214 1.00 81.75 192 VAL A N 1
ATOM 1527 C CA . VAL A 1 192 ? 29.199 3.235 -42.824 1.00 81.75 192 VAL A CA 1
ATOM 1528 C C . VAL A 1 192 ? 28.997 4.436 -41.894 1.00 81.75 192 VAL A C 1
ATOM 1530 O O . VAL A 1 192 ? 28.474 4.303 -40.790 1.00 81.75 192 VAL A O 1
ATOM 1533 N N . ALA A 1 193 ? 29.353 5.644 -42.347 1.00 82.31 193 ALA A N 1
ATOM 1534 C CA . ALA A 1 193 ? 29.132 6.870 -41.574 1.00 82.31 193 ALA A CA 1
ATOM 1535 C C . ALA A 1 193 ? 27.644 7.261 -41.495 1.00 82.31 193 ALA A C 1
ATOM 1537 O O . ALA A 1 193 ? 27.234 7.947 -40.557 1.00 82.31 193 ALA A O 1
ATOM 1538 N N . ALA A 1 194 ? 26.827 6.829 -42.461 1.00 82.25 194 ALA A N 1
ATOM 1539 C CA . ALA A 1 194 ? 25.388 7.075 -42.466 1.00 82.25 194 ALA A CA 1
ATOM 1540 C C . ALA A 1 194 ? 24.640 6.300 -41.368 1.00 82.25 194 ALA A C 1
ATOM 1542 O O . ALA A 1 194 ? 23.623 6.795 -40.878 1.00 82.25 194 ALA A O 1
ATOM 1543 N N . LEU A 1 195 ? 25.174 5.150 -40.945 1.00 83.62 195 LEU A N 1
ATOM 1544 C CA . LEU A 1 195 ? 24.621 4.323 -39.867 1.00 83.62 195 LEU A CA 1
ATOM 1545 C C . LEU A 1 195 ? 24.823 4.942 -38.484 1.00 83.62 195 LEU A C 1
ATOM 1547 O O . LEU A 1 195 ? 24.068 4.647 -37.564 1.00 83.62 195 LEU A O 1
ATOM 1551 N N . ILE A 1 196 ? 25.821 5.809 -38.312 1.00 83.31 196 ILE A N 1
ATOM 1552 C CA . ILE A 1 196 ? 26.117 6.436 -37.023 1.00 83.31 196 ILE A CA 1
ATOM 1553 C C . ILE A 1 196 ? 25.117 7.582 -36.774 1.00 83.31 196 ILE A C 1
ATOM 1555 O O . ILE A 1 196 ? 25.164 8.628 -37.429 1.00 83.31 196 ILE A O 1
ATOM 1559 N N . ASP A 1 197 ? 24.208 7.402 -35.807 1.00 80.25 197 ASP A N 1
ATOM 1560 C CA . ASP A 1 197 ? 23.238 8.430 -35.392 1.00 80.25 197 ASP A CA 1
ATOM 1561 C C . ASP A 1 197 ? 23.850 9.374 -34.351 1.00 80.25 197 ASP A C 1
ATOM 1563 O O . ASP A 1 197 ? 23.854 10.596 -34.524 1.00 80.25 197 ASP A O 1
ATOM 1567 N N . LYS A 1 198 ? 24.385 8.814 -33.257 1.00 79.94 198 LYS A N 1
ATOM 1568 C CA . LYS A 1 198 ? 24.941 9.588 -32.135 1.00 79.94 198 LYS A CA 1
ATOM 1569 C C . LYS A 1 198 ? 26.157 8.913 -31.522 1.00 79.94 198 LYS A C 1
ATOM 1571 O O . LYS A 1 198 ? 26.153 7.710 -31.293 1.00 79.94 198 LYS A O 1
ATOM 1576 N N . LEU A 1 199 ? 27.156 9.712 -31.165 1.00 80.62 199 LEU A N 1
ATOM 1577 C CA . LEU A 1 199 ? 28.313 9.284 -30.378 1.00 80.62 199 LEU A CA 1
ATOM 1578 C C . LEU A 1 199 ? 28.129 9.795 -28.944 1.00 80.62 199 LEU A C 1
ATOM 1580 O O . LEU A 1 199 ? 27.932 10.991 -28.733 1.00 80.62 199 LEU A O 1
ATOM 1584 N N . HIS A 1 200 ? 28.155 8.898 -27.961 1.00 77.56 200 HIS A N 1
ATOM 1585 C CA . HIS A 1 200 ? 28.008 9.223 -26.544 1.00 77.56 200 HIS A CA 1
ATOM 1586 C C . HIS A 1 200 ? 29.372 9.170 -25.852 1.00 77.56 200 HIS A C 1
ATOM 1588 O O . HIS A 1 200 ? 29.839 8.117 -25.414 1.00 77.56 200 HIS A O 1
ATOM 1594 N N . LEU A 1 201 ? 29.982 10.350 -25.737 1.00 69.81 201 LEU A N 1
ATOM 1595 C CA . LEU A 1 201 ? 31.351 10.547 -25.261 1.00 69.81 201 LEU A CA 1
ATOM 1596 C C . LEU A 1 201 ? 31.568 10.051 -23.823 1.00 69.81 201 LEU A C 1
ATOM 1598 O O . LEU A 1 201 ? 32.578 9.426 -23.526 1.00 69.81 201 LEU A O 1
ATOM 1602 N N . GLU A 1 202 ? 30.606 10.302 -22.934 1.00 71.19 202 GLU A N 1
ATOM 1603 C CA . GLU A 1 202 ? 30.725 10.014 -21.496 1.00 71.19 202 GLU A CA 1
ATOM 1604 C C . GLU A 1 202 ? 30.679 8.518 -21.164 1.00 71.19 202 GLU A C 1
ATOM 1606 O O . GLU A 1 202 ? 31.153 8.098 -20.112 1.00 71.19 202 GLU A O 1
ATOM 1611 N N . LYS A 1 203 ? 30.087 7.714 -22.053 1.00 73.25 203 LYS A N 1
ATOM 1612 C CA . LYS A 1 203 ? 29.833 6.283 -21.833 1.00 73.25 203 LYS A CA 1
ATOM 1613 C C . LYS A 1 203 ? 30.604 5.381 -22.791 1.00 73.25 203 LYS A C 1
ATOM 1615 O O . LYS A 1 203 ? 30.393 4.175 -22.770 1.00 73.25 203 LYS A O 1
ATOM 1620 N N . ASN A 1 204 ? 31.471 5.955 -23.630 1.00 76.44 204 ASN A N 1
ATOM 1621 C CA . ASN A 1 204 ? 32.201 5.225 -24.665 1.00 76.44 204 ASN A CA 1
ATOM 1622 C C . ASN A 1 204 ? 31.276 4.330 -25.519 1.00 76.44 204 ASN A C 1
ATOM 1624 O O . ASN A 1 204 ? 31.580 3.166 -25.786 1.00 76.44 204 ASN A O 1
ATOM 1628 N N . CYS A 1 205 ? 30.105 4.848 -25.900 1.00 81.38 205 CYS A N 1
ATOM 1629 C CA . CYS A 1 205 ? 29.122 4.110 -26.689 1.00 81.38 205 CYS A CA 1
ATOM 1630 C C . CYS A 1 205 ? 28.653 4.920 -27.898 1.00 81.38 205 CYS A C 1
ATOM 1632 O O . CYS A 1 205 ? 28.708 6.152 -27.902 1.00 81.38 205 CYS A O 1
ATOM 1634 N N . MET A 1 206 ? 28.199 4.239 -28.948 1.00 82.06 206 MET A N 1
ATOM 1635 C CA . MET A 1 206 ? 27.554 4.886 -30.087 1.00 82.06 206 MET A CA 1
ATOM 1636 C C . MET A 1 206 ? 26.191 4.286 -30.368 1.00 82.06 206 MET A C 1
ATOM 1638 O O . MET A 1 206 ? 25.956 3.108 -30.129 1.00 82.06 206 MET A O 1
ATOM 1642 N N . THR A 1 207 ? 25.297 5.113 -30.887 1.00 84.62 207 THR A N 1
ATOM 1643 C CA . THR A 1 207 ? 23.996 4.686 -31.377 1.00 84.62 207 THR A CA 1
ATOM 1644 C C . THR A 1 207 ? 24.069 4.532 -32.886 1.00 84.62 207 THR A C 1
ATOM 1646 O O . THR A 1 207 ? 24.368 5.505 -33.586 1.00 84.62 207 THR A O 1
ATOM 1649 N N . LEU A 1 208 ? 23.775 3.329 -33.369 1.00 85.88 208 LEU A N 1
ATOM 1650 C CA . LEU A 1 208 ? 23.576 3.044 -34.778 1.00 85.88 208 LEU A CA 1
ATOM 1651 C C . LEU A 1 208 ? 22.090 3.073 -35.130 1.00 85.88 208 LEU A C 1
ATOM 1653 O O . LEU A 1 208 ? 21.227 2.700 -34.330 1.00 85.88 208 LEU A O 1
ATOM 1657 N N . LEU A 1 209 ? 21.816 3.520 -36.347 1.00 85.12 209 LEU A N 1
ATOM 1658 C CA . LEU A 1 209 ? 20.513 3.475 -36.977 1.00 85.12 209 LEU A CA 1
ATOM 1659 C C . LEU A 1 209 ? 20.501 2.299 -37.951 1.00 85.12 209 LEU A C 1
ATOM 1661 O O . LEU A 1 209 ? 21.054 2.394 -39.044 1.00 85.12 209 LEU A O 1
ATOM 1665 N N . LEU A 1 210 ? 19.909 1.186 -37.528 1.00 82.50 210 LEU A N 1
ATOM 1666 C CA . LEU A 1 210 ? 19.833 -0.036 -38.324 1.00 82.50 210 LEU A CA 1
ATOM 1667 C C . LEU A 1 210 ? 18.424 -0.159 -38.900 1.00 82.50 210 LEU A C 1
ATOM 1669 O O . LEU A 1 210 ? 17.441 0.072 -38.199 1.00 82.50 210 LEU A O 1
ATOM 1673 N N . SER A 1 211 ? 18.328 -0.480 -40.186 1.00 73.12 211 SER A N 1
ATOM 1674 C CA . SER A 1 211 ? 17.053 -0.673 -40.886 1.00 73.12 211 SER A CA 1
ATOM 1675 C C . SER A 1 211 ? 17.038 -2.064 -41.512 1.00 73.12 211 SER A C 1
ATOM 1677 O O . SER A 1 211 ? 18.079 -2.551 -41.951 1.00 73.12 211 SER A O 1
ATOM 1679 N N . ASN A 1 212 ? 15.875 -2.710 -41.535 1.00 67.62 212 ASN A N 1
ATOM 1680 C CA . ASN A 1 212 ? 15.663 -3.965 -42.247 1.00 67.62 212 ASN A CA 1
ATOM 1681 C C . ASN A 1 212 ? 14.854 -3.654 -43.512 1.00 67.62 212 ASN A C 1
ATOM 1683 O O . ASN A 1 212 ? 13.739 -3.156 -43.404 1.00 67.62 212 ASN A O 1
ATOM 1687 N N . ASN A 1 213 ? 15.390 -3.933 -44.701 1.00 55.75 213 ASN A N 1
ATOM 1688 C CA . ASN A 1 213 ? 14.701 -3.655 -45.975 1.00 55.75 213 ASN A CA 1
ATOM 1689 C C . ASN A 1 213 ? 13.649 -4.731 -46.338 1.00 55.75 213 ASN A C 1
ATOM 1691 O O . ASN A 1 213 ? 13.209 -4.800 -47.482 1.00 55.75 213 ASN A O 1
ATOM 1695 N N . LEU A 1 214 ? 13.283 -5.613 -45.398 1.00 50.53 214 LEU A N 1
ATOM 1696 C CA . LEU A 1 214 ? 12.300 -6.687 -45.600 1.00 50.53 214 LEU A CA 1
ATOM 1697 C C . LEU A 1 214 ? 10.903 -6.371 -45.040 1.00 50.53 214 LEU A C 1
ATOM 1699 O O . LEU A 1 214 ? 9.981 -7.136 -45.305 1.00 50.53 214 LEU A O 1
ATOM 1703 N N . ASP A 1 215 ? 10.723 -5.246 -44.340 1.00 47.84 215 ASP A N 1
ATOM 1704 C CA . ASP A 1 215 ? 9.399 -4.795 -43.872 1.00 47.84 215 ASP A CA 1
ATOM 1705 C C . ASP A 1 215 ? 8.625 -3.987 -44.946 1.00 47.84 215 ASP A C 1
ATOM 1707 O O . ASP A 1 215 ? 7.480 -3.609 -44.721 1.00 47.84 215 ASP A O 1
ATOM 1711 N N . ASP A 1 216 ? 9.198 -3.768 -46.140 1.00 44.88 216 ASP A N 1
ATOM 1712 C CA . ASP A 1 216 ? 8.583 -3.004 -47.248 1.00 44.88 216 ASP A CA 1
ATOM 1713 C C . ASP A 1 216 ? 7.612 -3.833 -48.132 1.00 44.88 216 ASP A C 1
ATOM 1715 O O . ASP A 1 216 ? 7.253 -3.415 -49.235 1.00 44.88 216 ASP A O 1
ATOM 1719 N N . MET A 1 217 ? 7.184 -5.022 -47.688 1.00 41.62 217 MET A N 1
ATOM 1720 C CA . MET A 1 217 ? 6.205 -5.869 -48.399 1.00 41.62 217 MET A CA 1
ATOM 1721 C C . MET A 1 217 ? 4.925 -6.156 -47.598 1.00 41.62 217 MET A C 1
ATOM 1723 O O . MET A 1 217 ? 4.284 -7.179 -47.828 1.00 41.62 217 MET A O 1
ATOM 1727 N N . ASP A 1 218 ? 4.518 -5.250 -46.709 1.00 40.12 218 ASP A N 1
ATOM 1728 C CA . ASP A 1 218 ? 3.118 -5.161 -46.281 1.00 40.12 218 ASP A CA 1
ATOM 1729 C C . ASP A 1 218 ? 2.672 -3.688 -46.290 1.00 40.12 218 ASP A C 1
ATOM 1731 O O . ASP A 1 218 ? 3.374 -2.799 -45.810 1.00 40.12 218 ASP A O 1
ATOM 1735 N N . ASP A 1 219 ? 1.533 -3.456 -46.936 1.00 43.56 219 ASP A N 1
ATOM 1736 C CA . ASP A 1 219 ? 0.983 -2.175 -47.383 1.00 43.56 219 ASP A CA 1
ATOM 1737 C C . ASP A 1 219 ? 0.843 -1.067 -46.306 1.00 43.56 219 ASP A C 1
ATOM 1739 O O . ASP A 1 219 ? 0.649 -1.314 -45.115 1.00 43.56 219 ASP A O 1
ATOM 1743 N N . ASP A 1 220 ? 0.795 0.169 -46.824 1.00 37.50 220 ASP A N 1
ATOM 1744 C CA . ASP A 1 220 ? 0.317 1.435 -46.237 1.00 37.50 220 ASP A CA 1
ATOM 1745 C C . ASP A 1 220 ? 1.325 2.383 -45.547 1.00 37.50 220 ASP A C 1
ATOM 1747 O O . ASP A 1 220 ? 1.536 2.397 -44.334 1.00 37.50 220 ASP A O 1
ATOM 1751 N N . GLU A 1 221 ? 1.831 3.308 -46.375 1.00 48.41 221 GLU A N 1
ATOM 1752 C CA . GLU A 1 221 ? 2.066 4.742 -46.126 1.00 48.41 221 GLU A CA 1
ATOM 1753 C C . GLU A 1 221 ? 1.934 5.228 -44.666 1.00 48.41 221 GLU A C 1
ATOM 1755 O O . GLU A 1 221 ? 0.979 5.912 -44.294 1.00 48.41 221 GLU A O 1
ATOM 1760 N N . LYS A 1 222 ? 2.956 4.971 -43.842 1.00 39.00 222 LYS A N 1
ATOM 1761 C CA . LYS A 1 222 ? 3.317 5.800 -42.681 1.00 39.00 222 LYS A CA 1
ATOM 1762 C C . LYS A 1 222 ? 4.833 5.817 -42.561 1.00 39.00 222 LYS A C 1
ATOM 1764 O O . LYS A 1 222 ? 5.469 4.776 -42.549 1.00 39.00 222 LYS A O 1
ATOM 1769 N N . THR A 1 223 ? 5.424 6.998 -42.450 1.00 44.16 223 THR A N 1
ATOM 1770 C CA . THR A 1 223 ? 6.832 7.195 -42.088 1.00 44.16 223 THR A CA 1
ATOM 1771 C C . THR A 1 223 ? 7.144 6.465 -40.774 1.00 44.16 223 THR A C 1
ATOM 1773 O O . THR A 1 223 ? 6.791 6.942 -39.694 1.00 44.16 223 THR A O 1
ATOM 1776 N N . LEU A 1 224 ? 7.764 5.283 -40.863 1.00 44.03 224 LEU A N 1
ATOM 1777 C CA . LEU A 1 224 ? 8.097 4.448 -39.707 1.00 44.03 224 LEU A CA 1
ATOM 1778 C C . LEU A 1 224 ? 9.401 4.918 -39.031 1.00 44.03 224 LEU A C 1
ATOM 1780 O O . LEU A 1 224 ? 10.314 5.411 -39.700 1.00 44.03 224 LEU A O 1
ATOM 1784 N N . PRO A 1 225 ? 9.498 4.811 -37.693 1.00 39.81 225 PRO A N 1
ATOM 1785 C CA . PRO A 1 225 ? 10.656 5.268 -36.941 1.00 39.81 225 PRO A CA 1
ATOM 1786 C C . PRO A 1 225 ? 11.806 4.274 -37.101 1.00 39.81 225 PRO A C 1
ATOM 1788 O O . PRO A 1 225 ? 11.661 3.091 -36.817 1.00 39.81 225 PRO A O 1
ATOM 1791 N N . ALA A 1 226 ? 12.966 4.763 -37.523 1.00 48.94 226 ALA A N 1
ATOM 1792 C CA . ALA A 1 226 ? 14.181 3.969 -37.503 1.00 48.94 226 ALA A CA 1
ATOM 1793 C C . ALA A 1 226 ? 14.593 3.664 -36.046 1.00 48.94 226 ALA A C 1
ATOM 1795 O O . ALA A 1 226 ? 14.676 4.572 -35.208 1.00 48.94 226 ALA A O 1
ATOM 1796 N N . ASP A 1 227 ? 14.815 2.382 -35.747 1.00 55.53 227 ASP A N 1
ATOM 1797 C CA . ASP A 1 227 ? 15.103 1.893 -34.399 1.00 55.53 227 ASP A CA 1
ATOM 1798 C C . ASP A 1 227 ? 16.591 2.080 -34.051 1.00 55.53 227 ASP A C 1
ATOM 1800 O O . ASP A 1 227 ? 17.495 1.882 -34.866 1.00 55.53 227 ASP A O 1
ATOM 1804 N N . LYS A 1 228 ? 16.849 2.524 -32.816 1.00 62.50 228 LYS A N 1
ATOM 1805 C CA . LYS A 1 228 ? 18.181 2.919 -32.336 1.00 62.50 228 LYS A CA 1
ATOM 1806 C C . LYS A 1 228 ? 18.831 1.783 -31.560 1.00 62.50 228 LYS A C 1
ATOM 1808 O O . LYS A 1 228 ? 18.360 1.443 -30.476 1.00 62.50 228 LYS A O 1
ATOM 1813 N N . ALA A 1 229 ? 19.939 1.256 -32.067 1.00 66.25 229 ALA A N 1
ATOM 1814 C CA . ALA A 1 229 ? 20.761 0.275 -31.365 1.00 66.25 229 ALA A CA 1
ATOM 1815 C C . ALA A 1 229 ? 21.957 0.974 -30.708 1.00 66.25 229 ALA A C 1
ATOM 1817 O O . ALA A 1 229 ? 22.662 1.731 -31.370 1.00 66.25 229 ALA A O 1
ATOM 1818 N N . VAL A 1 230 ? 22.200 0.747 -29.415 1.00 63.50 230 VAL A N 1
ATOM 1819 C CA . VAL A 1 230 ? 23.369 1.301 -28.706 1.00 63.50 230 VAL A CA 1
ATOM 1820 C C . VAL A 1 230 ? 24.444 0.227 -28.606 1.00 63.50 230 VAL A C 1
ATOM 1822 O O . VAL A 1 230 ? 24.183 -0.854 -28.091 1.00 63.50 230 VAL A O 1
ATOM 1825 N N . MET A 1 231 ? 25.659 0.538 -29.050 1.00 68.56 231 MET A N 1
ATOM 1826 C CA . MET A 1 231 ? 26.825 -0.331 -28.918 1.00 68.56 231 MET A CA 1
ATOM 1827 C C . MET A 1 231 ? 27.898 0.310 -28.047 1.00 68.56 231 MET A C 1
ATOM 1829 O O . MET A 1 231 ? 28.292 1.457 -28.261 1.00 68.56 231 MET A O 1
ATOM 1833 N N . GLU A 1 232 ? 28.373 -0.446 -27.060 1.00 58.34 232 GLU A N 1
ATOM 1834 C CA . GLU A 1 232 ? 29.453 -0.050 -26.158 1.00 58.34 232 GLU A CA 1
ATOM 1835 C C . GLU A 1 232 ? 30.812 -0.510 -26.691 1.00 58.34 232 GLU A C 1
ATOM 1837 O O . GLU A 1 232 ? 30.982 -1.645 -27.142 1.00 58.34 232 GLU A O 1
ATOM 1842 N N . PHE A 1 233 ? 31.811 0.367 -26.605 1.00 55.84 233 PHE A N 1
ATOM 1843 C CA . PHE A 1 233 ? 33.186 0.037 -26.947 1.00 55.84 233 PHE A CA 1
ATOM 1844 C C . PHE A 1 233 ? 33.941 -0.374 -25.686 1.00 55.84 233 PHE A C 1
ATOM 1846 O O . PHE A 1 233 ? 34.278 0.455 -24.845 1.00 55.84 233 PHE A O 1
ATOM 1853 N N . TYR A 1 234 ? 34.270 -1.657 -25.562 1.00 41.16 234 TYR A N 1
ATOM 1854 C CA . TYR A 1 234 ? 35.255 -2.097 -24.578 1.00 41.16 234 TYR A CA 1
ATOM 1855 C C . TYR A 1 234 ? 36.657 -1.936 -25.170 1.00 41.16 234 TYR A C 1
ATOM 1857 O O . TYR A 1 234 ? 36.973 -2.512 -26.214 1.00 41.16 234 TYR A O 1
ATOM 1865 N N . SER A 1 235 ? 37.495 -1.134 -24.512 1.00 40.00 235 SER A N 1
ATOM 1866 C CA . SER A 1 235 ? 38.929 -1.093 -24.790 1.00 40.00 235 SER A CA 1
ATOM 1867 C C . SER A 1 235 ? 39.536 -2.372 -24.220 1.00 40.00 235 SER A C 1
ATOM 1869 O O . SER A 1 235 ? 39.763 -2.452 -23.015 1.00 40.00 235 SER A O 1
ATOM 1871 N N . SER A 1 236 ? 39.761 -3.390 -25.053 1.00 38.94 236 SER A N 1
ATOM 1872 C CA . SER A 1 236 ? 40.673 -4.462 -24.653 1.00 38.94 236 SER A CA 1
ATOM 1873 C C . SER A 1 236 ? 42.072 -3.857 -24.608 1.00 38.94 236 SER A C 1
ATOM 1875 O O . SER A 1 236 ? 42.546 -3.354 -25.629 1.00 38.94 236 SER A O 1
ATOM 1877 N N . CYS A 1 237 ? 42.684 -3.852 -23.423 1.00 34.34 237 CYS A N 1
ATOM 1878 C CA . CYS A 1 237 ? 44.140 -3.790 -23.318 1.00 34.34 237 CYS A CA 1
ATOM 1879 C C . CYS A 1 237 ? 44.773 -4.952 -24.094 1.00 34.34 237 CYS A C 1
ATOM 1881 O O . CYS A 1 237 ? 44.100 -6.007 -24.228 1.00 34.34 237 CYS A O 1
#

Secondary structure (DSSP, 8-state):
-TTTTT--TT---BTTBPPPHHHHHHHHHHHHHHHHHHHHHHTTSSPPPEEEEEPP--TTS-----SSS-----EEEEESS--GGGTTS-EEEESSHHHHHHHHHHHHHHHHHHHHHHHHHHHHHHHHHHHHHHHHHHHHHHHHHHHHHHHHHTHHHHHHHHHHHHHHHHTT--HHHHHHHHHHHHHTT-HHHHHEEEEEGGGTEEEEEE--TTSTTS-----PPPEEEEEE-----

Radius of gyration: 40.32 Å; chains: 1; bounding box: 79×30×106 Å

Organism: NCBI:txid586398